Protein AF-0000000081518562 (afdb_homodimer)

Foldseek 3Di:
DDPVVVVVVVVCVVLVVNFEEEDEWLEFFADPDLDDDPSCVLVLCQFAVVDQADELDKTFYAYPVLSVVLSVLQSVDPPRGDYAYHGDDIDTVLVVLVLCCVLPVPGNGHNHHPCNPDDRDDGDDDDRVSSVVSPRDTDPVSVRSVRRVVNCCVSVVHPDPPPPCVVPPPPPD/DDPVVVVVVVVCVVLVVVFEEEDEWLEFFADPDLDDDPSCVLVLCQFAVVDQADELDKTFYAYPVLSVVLSVLQSVDPVRGDYAYHGDDIDTVLVVLVLVCVLCVPGNGHNHHPCNPDDRDDGDDDDRVSSVVSPRDTDPVSVRSVRRVVNCCVSVVHPDPPPPCPVPPPPPD

Organism: Thlaspi arvense (NCBI:txid13288)

Nearest PDB structures (foldseek):
  4r1t-assembly1_A  TM=8.891E-01  e=1.847E-24  Petunia x hybrida
  5tqm-assembly2_B  TM=8.770E-01  e=1.524E-23  Sorghum bicolor
  4r1s-assembly2_B  TM=8.661E-01  e=1.038E-23  Petunia x hybrida
  4r1u-assembly2_B  TM=8.916E-01  e=5.837E-23  Medicago truncatula
  4r1u-assembly1_A  TM=8.879E-01  e=1.429E-22  Medicago truncatula

Sequence (346 aa):
MNMAEQAAWDVAKEKGVDLVVVNPVLVVGPLLQPTVNASIIHILKYLNGSTKNYTNAVQGYVHVEDVARAHILVYETPSASGRYLCAERVLHRGDVVEILAKFFPEYPIPLKSKDETKPRLKPYKFSNQKLKDLGLQFTPVEQALHETVKNLQEKGHLAVPMQNDESNLRIQSMNMAEQAAWDVAKEKGVDLVVVNPVLVVGPLLQPTVNASIIHILKYLNGSTKNYTNAVQGYVHVEDVARAHILVYETPSASGRYLCAERVLHRGDVVEILAKFFPEYPIPLKSKDETKPRLKPYKFSNQKLKDLGLQFTPVEQALHETVKNLQEKGHLAVPMQNDESNLRIQS

Structure (mmCIF, N/CA/C/O backbone):
data_AF-0000000081518562-model_v1
#
loop_
_entity.id
_entity.type
_entity.pdbx_description
1 polymer 'NAD-dependent epimerase/dehydratase domain-containing protein'
#
loop_
_atom_site.group_PDB
_atom_site.id
_atom_site.type_symbol
_atom_site.label_atom_id
_atom_site.label_alt_id
_atom_site.label_comp_id
_atom_site.label_asym_id
_atom_site.label_entity_id
_atom_site.label_seq_id
_atom_site.pdbx_PDB_ins_code
_atom_site.Cartn_x
_atom_site.Cartn_y
_atom_site.Cartn_z
_atom_site.occupancy
_atom_site.B_iso_or_equiv
_atom_site.auth_seq_id
_atom_site.auth_comp_id
_atom_site.auth_asym_id
_atom_site.auth_atom_id
_atom_site.pdbx_PDB_model_num
ATOM 1 N N . MET A 1 1 ? 0.932 6.051 -25.016 1 50.97 1 MET A N 1
ATOM 2 C CA . MET A 1 1 ? 0.978 4.707 -24.438 1 50.97 1 MET A CA 1
ATOM 3 C C . MET A 1 1 ? 1.684 3.74 -25.391 1 50.97 1 MET A C 1
ATOM 5 O O . MET A 1 1 ? 1.398 3.719 -26.594 1 50.97 1 MET A O 1
ATOM 9 N N . ASN A 1 2 ? 2.883 3.354 -25.031 1 59.97 2 ASN A N 1
ATOM 10 C CA . ASN A 1 2 ? 3.592 2.461 -25.938 1 59.97 2 ASN A CA 1
ATOM 11 C C . ASN A 1 2 ? 2.953 1.075 -25.984 1 59.97 2 ASN A C 1
ATOM 13 O O . ASN A 1 2 ? 2.021 0.796 -25.234 1 59.97 2 ASN A O 1
ATOM 17 N N . MET A 1 3 ? 3.211 0.378 -27.047 1 57.69 3 MET A N 1
ATOM 18 C CA . MET A 1 3 ? 2.625 -0.927 -27.344 1 57.69 3 MET A CA 1
ATOM 19 C C . MET A 1 3 ? 2.684 -1.839 -26.125 1 57.69 3 MET A C 1
ATOM 21 O O . MET A 1 3 ? 1.741 -2.588 -25.859 1 57.69 3 MET A O 1
ATOM 25 N N . ALA A 1 4 ? 3.816 -1.797 -25.453 1 61.16 4 ALA A N 1
ATOM 26 C CA . ALA A 1 4 ? 3.988 -2.633 -24.266 1 61.16 4 ALA A CA 1
ATOM 27 C C . ALA A 1 4 ? 2.988 -2.254 -23.188 1 61.16 4 ALA A C 1
ATOM 29 O O . ALA A 1 4 ? 2.402 -3.127 -22.531 1 61.16 4 ALA A O 1
ATOM 30 N N . GLU A 1 5 ? 2.715 -1.009 -23.016 1 64.69 5 GLU A N 1
ATOM 31 C CA . GLU A 1 5 ? 1.726 -0.522 -22.047 1 64.69 5 GLU A CA 1
ATOM 32 C C . GLU A 1 5 ? 0.315 -0.944 -22.453 1 64.69 5 GLU A C 1
ATOM 34 O O . GLU A 1 5 ? -0.49 -1.329 -21.609 1 64.69 5 GLU A O 1
ATOM 39 N N . GLN A 1 6 ? 0.194 -0.978 -23.734 1 70.5 6 GLN A N 1
ATOM 40 C CA . GLN A 1 6 ? -1.136 -1.332 -24.219 1 70.5 6 GLN A CA 1
ATOM 41 C C . GLN A 1 6 ? -1.479 -2.779 -23.875 1 70.5 6 GLN A C 1
ATOM 43 O O . GLN A 1 6 ? -2.605 -3.076 -23.469 1 70.5 6 GLN A O 1
ATOM 48 N N . ALA A 1 7 ? -0.494 -3.689 -24.031 1 71.88 7 ALA A N 1
ATOM 49 C CA . ALA A 1 7 ? -0.724 -5.102 -23.75 1 71.88 7 ALA A CA 1
ATOM 50 C C . ALA A 1 7 ? -1.077 -5.312 -22.281 1 71.88 7 ALA A C 1
ATOM 52 O O . ALA A 1 7 ? -2.008 -6.055 -21.953 1 71.88 7 ALA A O 1
ATOM 53 N N . ALA A 1 8 ? -0.378 -4.656 -21.453 1 71.69 8 ALA A N 1
ATOM 54 C CA . ALA A 1 8 ? -0.645 -4.77 -20.016 1 71.69 8 ALA A CA 1
ATOM 55 C C . ALA A 1 8 ? -2.029 -4.23 -19.672 1 71.69 8 ALA A C 1
ATOM 57 O O . ALA A 1 8 ? -2.744 -4.809 -18.859 1 71.69 8 ALA A O 1
ATOM 58 N N . TRP A 1 9 ? -2.379 -3.209 -20.328 1 74.06 9 TRP A N 1
ATOM 59 C CA . TRP A 1 9 ? -3.684 -2.609 -20.062 1 74.06 9 TRP A CA 1
ATOM 60 C C . TRP A 1 9 ? -4.805 -3.486 -20.609 1 74.06 9 TRP A C 1
ATOM 62 O O . TRP A 1 9 ? -5.879 -3.578 -20.016 1 74.06 9 TRP A O 1
ATOM 72 N N . ASP A 1 10 ? -4.473 -4.145 -21.688 1 73.62 10 ASP A N 1
ATOM 73 C CA . ASP A 1 10 ? -5.449 -5.082 -22.234 1 73.62 10 ASP A CA 1
ATOM 74 C C . ASP A 1 10 ? -5.715 -6.23 -21.266 1 73.62 10 ASP A C 1
ATOM 76 O O . ASP A 1 10 ? -6.859 -6.641 -21.078 1 73.62 10 ASP A O 1
ATOM 80 N N . VAL A 1 11 ? -4.648 -6.648 -20.703 1 69.38 11 VAL A N 1
ATOM 81 C CA . VAL A 1 11 ? -4.793 -7.711 -19.703 1 69.38 11 VAL A CA 1
ATOM 82 C C . VAL A 1 11 ? -5.555 -7.191 -18.5 1 69.38 11 VAL A C 1
ATOM 84 O O . VAL A 1 11 ? -6.426 -7.875 -17.953 1 69.38 11 VAL A O 1
ATOM 87 N N . ALA A 1 12 ? -5.18 -5.98 -18.141 1 67 12 ALA A N 1
ATOM 88 C CA . ALA A 1 12 ? -5.883 -5.352 -17.016 1 67 12 ALA A CA 1
ATOM 89 C C . ALA A 1 12 ? -7.371 -5.188 -17.328 1 67 12 ALA A C 1
ATOM 91 O O . ALA A 1 12 ? -8.219 -5.395 -16.453 1 67 12 ALA A O 1
ATOM 92 N N . LYS A 1 13 ? -7.645 -4.824 -18.5 1 66.94 13 LYS A N 1
ATOM 93 C CA . LYS A 1 13 ? -9.031 -4.672 -18.953 1 66.94 13 LYS A CA 1
ATOM 94 C C . LYS A 1 13 ? -9.773 -6 -18.891 1 66.94 13 LYS A C 1
ATOM 96 O O . LYS A 1 13 ? -10.922 -6.051 -18.453 1 66.94 13 LYS A O 1
ATOM 101 N N . GLU A 1 14 ? -9.078 -6.992 -19.281 1 67.12 14 GLU A N 1
ATOM 102 C CA . GLU A 1 14 ? -9.68 -8.32 -19.281 1 67.12 14 GLU A CA 1
ATOM 103 C C . GLU A 1 14 ? -10.008 -8.781 -17.859 1 67.12 14 GLU A C 1
ATOM 105 O O . GLU A 1 14 ? -11.008 -9.461 -17.641 1 67.12 14 GLU A O 1
ATOM 110 N N . LYS A 1 15 ? -9.172 -8.289 -17 1 64.44 15 LYS A N 1
ATOM 111 C CA . LYS A 1 15 ? -9.367 -8.719 -15.617 1 64.44 15 LYS A CA 1
ATOM 112 C C . LYS A 1 15 ? -10.273 -7.75 -14.859 1 64.44 15 LYS A C 1
ATOM 114 O O . LYS A 1 15 ? -10.516 -7.926 -13.664 1 64.44 15 LYS A O 1
ATOM 119 N N . GLY A 1 16 ? -10.766 -6.754 -15.562 1 59.34 16 GLY A N 1
ATOM 120 C CA . GLY A 1 16 ? -11.68 -5.781 -14.992 1 59.34 16 GLY A CA 1
ATOM 121 C C . GLY A 1 16 ? -10.992 -4.777 -14.086 1 59.34 16 GLY A C 1
ATOM 122 O O . GLY A 1 16 ? -11.656 -4.008 -13.391 1 59.34 16 GLY A O 1
ATOM 123 N N . VAL A 1 17 ? -9.688 -4.906 -14.055 1 59.56 17 VAL A N 1
ATOM 124 C CA . VAL A 1 17 ? -8.898 -4.016 -13.211 1 59.56 17 VAL A CA 1
ATOM 125 C C . VAL A 1 17 ? -9.008 -2.582 -13.727 1 59.56 17 VAL A C 1
ATOM 127 O O . VAL A 1 17 ? -8.883 -1.628 -12.953 1 59.56 17 VAL A O 1
ATOM 130 N N . ASP A 1 18 ? -9.32 -2.461 -14.93 1 59.91 18 ASP A N 1
ATOM 131 C CA . ASP A 1 18 ? -9.375 -1.157 -15.586 1 59.91 18 ASP A CA 1
ATOM 132 C C . ASP A 1 18 ? -10.625 -0.385 -15.164 1 59.91 18 ASP A C 1
ATOM 134 O O . ASP A 1 18 ? -10.727 0.82 -15.406 1 59.91 18 ASP A O 1
ATOM 138 N N . LEU A 1 19 ? -11.367 -1.053 -14.414 1 67.69 19 LEU A N 1
ATOM 139 C CA . LEU A 1 19 ? -12.664 -0.431 -14.148 1 67.69 19 LEU A CA 1
ATOM 140 C C . LEU A 1 19 ? -12.719 0.122 -12.734 1 67.69 19 LEU A C 1
ATOM 142 O O . LEU A 1 19 ? -13.703 0.751 -12.344 1 67.69 19 LEU A O 1
ATOM 146 N N . VAL A 1 20 ? -11.594 -0.117 -12.172 1 82.94 20 VAL A N 1
ATOM 147 C CA . VAL A 1 20 ? -11.656 0.287 -10.773 1 82.94 20 VAL A CA 1
ATOM 148 C C . VAL A 1 20 ? -10.43 1.117 -10.414 1 82.94 20 VAL A C 1
ATOM 150 O O . VAL A 1 20 ? -9.32 0.82 -10.859 1 82.94 20 VAL A O 1
ATOM 153 N N . VAL A 1 21 ? -10.641 2.24 -9.688 1 87.81 21 VAL A N 1
ATOM 154 C CA . VAL A 1 21 ? -9.555 3.127 -9.281 1 87.81 21 VAL A CA 1
ATOM 155 C C . VAL A 1 21 ? -9.617 3.354 -7.773 1 87.81 21 VAL A C 1
ATOM 157 O O . VAL A 1 21 ? -10.68 3.648 -7.223 1 87.81 21 VAL A O 1
ATOM 160 N N . VAL A 1 22 ? -8.523 3.07 -7.148 1 92.19 22 VAL A N 1
ATOM 161 C CA . VAL A 1 22 ? -8.391 3.404 -5.734 1 92.19 22 VAL A CA 1
ATOM 162 C C . VAL A 1 22 ? -7.48 4.621 -5.578 1 92.19 22 VAL A C 1
ATOM 164 O O . VAL A 1 22 ? -6.344 4.621 -6.055 1 92.19 22 VAL A O 1
ATOM 167 N N . ASN A 1 23 ? -7.992 5.637 -4.961 1 90.69 23 ASN A N 1
ATOM 168 C CA . ASN A 1 23 ? -7.238 6.867 -4.75 1 90.69 23 ASN A CA 1
ATOM 169 C C . ASN A 1 23 ? -7.047 7.16 -3.266 1 90.69 23 ASN A C 1
ATOM 171 O O . ASN A 1 23 ? -7.965 7.648 -2.602 1 90.69 23 ASN A O 1
ATOM 175 N N . PRO A 1 24 ? -5.84 6.898 -2.816 1 94.44 24 PRO A N 1
ATOM 176 C CA . PRO A 1 24 ? -5.598 7.234 -1.411 1 94.44 24 PRO A CA 1
ATOM 177 C C . PRO A 1 24 ? -5.469 8.734 -1.175 1 94.44 24 PRO A C 1
ATOM 179 O O . PRO A 1 24 ? -5.184 9.492 -2.109 1 94.44 24 PRO A O 1
ATOM 182 N N . VAL A 1 25 ? -5.75 9.141 0.008 1 93.12 25 VAL A N 1
ATOM 183 C CA . VAL A 1 25 ? -5.449 10.484 0.497 1 93.12 25 VAL A CA 1
ATOM 184 C C . VAL A 1 25 ? -4.031 10.523 1.061 1 93.12 25 VAL A C 1
ATOM 186 O O . VAL A 1 25 ? -3.18 9.719 0.673 1 93.12 25 VAL A O 1
ATOM 189 N N . LEU A 1 26 ? -3.768 11.508 1.877 1 93.88 26 LEU A N 1
ATOM 190 C CA . LEU A 1 26 ? -2.422 11.602 2.434 1 93.88 26 LEU A CA 1
ATOM 191 C C . LEU A 1 26 ? -2.062 10.344 3.209 1 93.88 26 LEU A C 1
ATOM 193 O O . LEU A 1 26 ? -2.762 9.969 4.152 1 93.88 26 LEU A O 1
ATOM 197 N N . VAL A 1 27 ? -1.023 9.719 2.842 1 95.81 27 VAL A N 1
ATOM 198 C CA . VAL A 1 27 ? -0.633 8.43 3.391 1 95.81 27 VAL A CA 1
ATOM 199 C C . VAL A 1 27 ? 0.315 8.633 4.57 1 95.81 27 VAL A C 1
ATOM 201 O O . VAL A 1 27 ? 1.328 9.32 4.449 1 95.81 27 VAL A O 1
ATOM 204 N N . VAL A 1 28 ? -0.013 8.07 5.691 1 97.25 28 VAL A N 1
ATOM 205 C CA . VAL A 1 28 ? 0.814 8.117 6.895 1 97.25 28 VAL A CA 1
ATOM 206 C C . VAL A 1 28 ? 1.062 6.707 7.41 1 97.25 28 VAL A C 1
ATOM 208 O O . VAL A 1 28 ? 0.564 5.73 6.844 1 97.25 28 VAL A O 1
ATOM 211 N N . GLY A 1 29 ? 1.826 6.586 8.445 1 97.06 29 GLY A N 1
ATOM 212 C CA . GLY A 1 29 ? 2.324 5.312 8.938 1 97.06 29 GLY A CA 1
ATOM 213 C C . GLY A 1 29 ? 3.83 5.168 8.812 1 97.06 29 GLY A C 1
ATOM 214 O O . GLY A 1 29 ? 4.539 6.164 8.656 1 97.06 29 GLY A O 1
ATOM 215 N N . PRO A 1 30 ? 4.301 3.934 8.961 1 96.12 30 PRO A N 1
ATOM 216 C CA . PRO A 1 30 ? 5.746 3.73 8.828 1 96.12 30 PRO A CA 1
ATOM 217 C C . PRO A 1 30 ? 6.285 4.191 7.477 1 96.12 30 PRO A C 1
ATOM 219 O O . PRO A 1 30 ? 5.641 3.979 6.445 1 96.12 30 PRO A O 1
ATOM 222 N N . LEU A 1 31 ? 7.473 4.82 7.574 1 94.12 31 LEU A N 1
ATOM 223 C CA . LEU A 1 31 ? 8.094 5.336 6.359 1 94.12 31 LEU A CA 1
ATOM 224 C C . LEU A 1 31 ? 8.508 4.191 5.434 1 94.12 31 LEU A C 1
ATOM 226 O O . LEU A 1 31 ? 9.125 3.219 5.879 1 94.12 31 LEU A O 1
ATOM 230 N N . LEU A 1 32 ? 8.172 4.344 4.219 1 90.75 32 LEU A N 1
ATOM 231 C CA . LEU A 1 32 ? 8.523 3.338 3.221 1 90.75 32 LEU A CA 1
ATOM 232 C C . LEU A 1 32 ? 9.758 3.762 2.432 1 90.75 32 LEU A C 1
ATOM 234 O O . LEU A 1 32 ? 10.281 2.986 1.63 1 90.75 32 LEU A O 1
ATOM 238 N N . GLN A 1 33 ? 10.188 5.008 2.629 1 86.5 33 GLN A N 1
ATOM 239 C CA . GLN A 1 33 ? 11.406 5.562 2.053 1 86.5 33 GLN A CA 1
ATOM 240 C C . GLN A 1 33 ? 12.383 5.988 3.145 1 86.5 33 GLN A C 1
ATOM 242 O O . GLN A 1 33 ? 11.984 6.219 4.289 1 86.5 33 GLN A O 1
ATOM 247 N N . PRO A 1 34 ? 13.641 6 2.762 1 85.88 34 PRO A N 1
ATOM 248 C CA . PRO A 1 34 ? 14.625 6.402 3.768 1 85.88 34 PRO A CA 1
ATOM 249 C C . PRO A 1 34 ? 14.469 7.863 4.188 1 85.88 34 PRO A C 1
ATOM 251 O O . PRO A 1 34 ? 14.82 8.227 5.312 1 85.88 34 PRO A O 1
ATOM 254 N N . THR A 1 35 ? 13.961 8.656 3.309 1 89.62 35 THR A N 1
ATOM 255 C CA . THR A 1 35 ? 13.812 10.078 3.598 1 89.62 35 THR A CA 1
ATOM 256 C C . THR A 1 35 ? 12.359 10.414 3.922 1 89.62 35 THR A C 1
ATOM 258 O O . THR A 1 35 ? 11.453 9.68 3.541 1 89.62 35 THR A O 1
ATOM 261 N N . VAL A 1 36 ? 12.273 11.438 4.66 1 91.25 36 VAL A N 1
ATOM 262 C CA . VAL A 1 36 ? 10.938 11.938 4.988 1 91.25 36 VAL A CA 1
ATOM 263 C C . VAL A 1 36 ? 10.281 12.516 3.738 1 91.25 36 VAL A C 1
ATOM 265 O O . VAL A 1 36 ? 10.844 13.391 3.078 1 91.25 36 VAL A O 1
ATOM 268 N N . ASN A 1 37 ? 9.148 11.969 3.424 1 88.5 37 ASN A N 1
ATOM 269 C CA . ASN A 1 37 ? 8.438 12.438 2.234 1 88.5 37 ASN A CA 1
ATOM 270 C C . ASN A 1 37 ? 7.52 13.609 2.551 1 88.5 37 ASN A C 1
ATOM 272 O O . ASN A 1 37 ? 7.418 14.031 3.705 1 88.5 37 ASN A O 1
ATOM 276 N N . ALA A 1 38 ? 6.891 14.188 1.51 1 86.69 38 ALA A N 1
ATOM 277 C CA . ALA A 1 38 ? 6.062 15.391 1.635 1 86.69 38 ALA A CA 1
ATOM 278 C C . ALA A 1 38 ? 4.855 15.133 2.533 1 86.69 38 ALA A C 1
ATOM 280 O O . ALA A 1 38 ? 4.375 16.031 3.215 1 86.69 38 ALA A O 1
ATOM 281 N N . SER A 1 39 ? 4.352 13.883 2.553 1 88.38 39 SER A N 1
ATOM 282 C CA . SER A 1 39 ? 3.154 13.547 3.314 1 88.38 39 SER A CA 1
ATOM 283 C C . SER A 1 39 ? 3.418 13.602 4.816 1 88.38 39 SER A C 1
ATOM 285 O O . SER A 1 39 ? 2.502 13.859 5.602 1 88.38 39 SER A O 1
ATOM 287 N N . ILE A 1 40 ? 4.66 13.445 5.18 1 94.75 40 ILE A N 1
ATOM 288 C CA . ILE A 1 40 ? 4.996 13.242 6.586 1 94.75 40 ILE A CA 1
ATOM 289 C C . ILE A 1 40 ? 5.668 14.492 7.145 1 94.75 40 ILE A C 1
ATOM 291 O O . ILE A 1 40 ? 5.781 14.648 8.359 1 94.75 40 ILE A O 1
ATOM 295 N N . ILE A 1 41 ? 6.07 15.422 6.344 1 95.56 41 ILE A N 1
ATOM 296 C CA . ILE A 1 41 ? 6.906 16.547 6.727 1 95.56 41 ILE A CA 1
ATOM 297 C C . ILE A 1 41 ? 6.195 17.375 7.797 1 95.56 41 ILE A C 1
ATOM 299 O O . ILE A 1 41 ? 6.828 17.859 8.742 1 95.56 41 ILE A O 1
ATOM 303 N N . HIS A 1 42 ? 4.93 17.625 7.66 1 96.62 42 HIS A N 1
ATOM 304 C CA . HIS A 1 42 ? 4.227 18.453 8.641 1 96.62 42 HIS A CA 1
ATOM 305 C C . HIS A 1 42 ? 4.215 17.781 10.008 1 96.62 42 HIS A C 1
ATOM 307 O O . HIS A 1 42 ? 4.359 18.453 11.039 1 96.62 42 HIS A O 1
ATOM 313 N N . ILE A 1 43 ? 4.074 16.453 10.039 1 98 43 ILE A N 1
ATOM 314 C CA . ILE A 1 43 ? 4.094 15.711 11.297 1 98 43 ILE A CA 1
ATOM 315 C C . ILE A 1 43 ? 5.457 15.875 11.969 1 98 43 ILE A C 1
ATOM 317 O O . ILE A 1 43 ? 5.531 16.172 13.164 1 98 43 ILE A O 1
ATOM 321 N N . LEU A 1 44 ? 6.512 15.75 11.18 1 98.12 44 LEU A N 1
ATOM 322 C CA . LEU A 1 44 ? 7.859 15.922 11.719 1 98.12 44 LEU A CA 1
ATOM 323 C C . LEU A 1 44 ? 8.055 17.328 12.258 1 98.12 44 LEU A C 1
ATOM 325 O O . LEU A 1 44 ? 8.594 17.5 13.359 1 98.12 44 LEU A O 1
ATOM 329 N N . LYS A 1 45 ? 7.598 18.297 11.555 1 98 45 LYS A N 1
ATOM 330 C CA . LYS A 1 45 ? 7.762 19.688 11.961 1 98 45 LYS A CA 1
ATOM 331 C C . LYS A 1 45 ? 7.043 19.969 13.281 1 98 45 LYS A C 1
ATOM 333 O O . LYS A 1 45 ? 7.516 20.766 14.094 1 98 45 LYS A O 1
ATOM 338 N N . TYR A 1 46 ? 5.945 19.312 13.461 1 98.19 46 TYR A N 1
ATOM 339 C CA . TYR A 1 46 ? 5.195 19.484 14.695 1 98.19 46 TYR A CA 1
ATOM 340 C C . TYR A 1 46 ? 5.957 18.891 15.883 1 98.19 46 TYR A C 1
ATOM 342 O O . TYR A 1 46 ? 5.77 19.328 17.016 1 98.19 46 TYR A O 1
ATOM 350 N N . LEU A 1 47 ? 6.824 17.984 15.609 1 98.12 47 LEU A N 1
ATOM 351 C CA . LEU A 1 47 ? 7.445 17.219 16.688 1 98.12 47 LEU A CA 1
ATOM 352 C C . LEU A 1 47 ? 8.844 17.75 17 1 98.12 47 LEU A C 1
ATOM 354 O O . LEU A 1 47 ? 9.328 17.625 18.125 1 98.12 47 LEU A O 1
ATOM 358 N N . ASN A 1 48 ? 9.469 18.312 16.062 1 97.31 48 ASN A N 1
ATOM 359 C CA . ASN A 1 48 ? 10.875 18.656 16.281 1 97.31 48 ASN A CA 1
ATOM 360 C C . ASN A 1 48 ? 11.055 20.156 16.516 1 97.31 48 ASN A C 1
ATOM 362 O O . ASN A 1 48 ? 12.18 20.656 16.516 1 97.31 48 ASN A O 1
ATOM 366 N N . GLY A 1 49 ? 9.992 20.922 16.609 1 95.62 49 GLY A N 1
ATOM 367 C CA . GLY A 1 49 ? 10.047 22.328 16.984 1 95.62 49 GLY A CA 1
ATOM 368 C C . GLY A 1 49 ? 10.297 23.25 15.812 1 95.62 49 GLY A C 1
ATOM 369 O O . GLY A 1 49 ? 10.5 24.453 16 1 95.62 49 GLY A O 1
ATOM 370 N N . SER A 1 50 ? 10.227 22.734 14.625 1 96.75 50 SER A N 1
ATOM 371 C CA . SER A 1 50 ? 10.508 23.531 13.43 1 96.75 50 SER A CA 1
ATOM 372 C C . SER A 1 50 ? 9.383 24.531 13.156 1 96.75 50 SER A C 1
ATOM 374 O O . SER A 1 50 ? 9.531 25.406 12.312 1 96.75 50 SER A O 1
ATOM 376 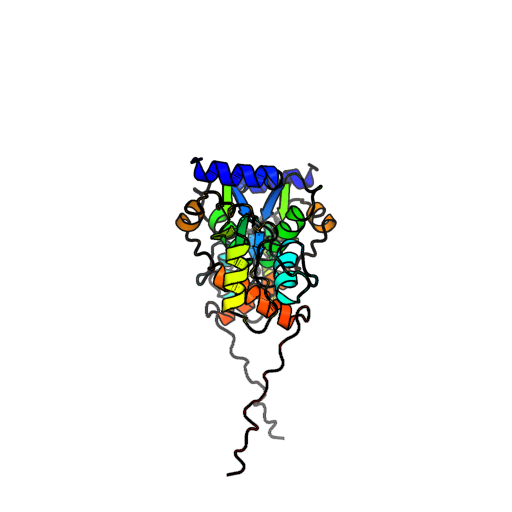N N . THR A 1 51 ? 8.266 24.359 13.766 1 97.12 51 THR A N 1
ATOM 377 C CA . THR A 1 51 ? 7.168 25.312 13.633 1 97.12 51 THR A CA 1
ATOM 378 C C . THR A 1 51 ? 6.52 25.594 14.984 1 97.12 51 THR A C 1
ATOM 380 O O . THR A 1 51 ? 6.488 24.719 15.852 1 97.12 51 THR A O 1
ATOM 383 N N . LYS A 1 52 ? 5.988 26.75 15.125 1 96.38 52 LYS A N 1
ATOM 384 C CA . LYS A 1 52 ? 5.355 27.156 16.375 1 96.38 52 LYS A CA 1
ATOM 385 C C . LYS A 1 52 ? 3.834 27.188 16.25 1 96.38 52 LYS A C 1
ATOM 387 O O . LYS A 1 52 ? 3.123 27.422 17.219 1 96.38 52 LYS A O 1
ATOM 392 N N . ASN A 1 53 ? 3.373 26.938 15.031 1 97.44 53 ASN A N 1
ATOM 393 C CA . ASN A 1 53 ? 1.938 26.938 14.766 1 97.44 53 ASN A CA 1
ATOM 394 C C . ASN A 1 53 ? 1.567 25.891 13.719 1 97.44 53 ASN A C 1
ATOM 396 O O . ASN A 1 53 ? 2.445 25.328 13.062 1 97.44 53 ASN A O 1
ATOM 400 N N . TYR A 1 54 ? 0.294 25.531 13.688 1 97.44 54 TYR A N 1
ATOM 401 C CA . TYR A 1 54 ? -0.198 24.688 12.609 1 97.44 54 TYR A CA 1
ATOM 402 C C . TYR A 1 54 ? -1.045 25.484 11.633 1 97.44 54 TYR A C 1
ATOM 404 O O . TYR A 1 54 ? -1.604 26.531 11.992 1 97.44 54 TYR A O 1
ATOM 412 N N . THR A 1 55 ? -1.127 25.078 10.398 1 95.75 55 THR A N 1
ATOM 413 C CA . THR A 1 55 ? -1.891 25.75 9.352 1 95.75 55 THR A CA 1
ATOM 414 C C . THR A 1 55 ? -3.379 25.438 9.484 1 95.75 55 THR A C 1
ATOM 416 O O . THR A 1 55 ? -3.754 24.375 9.961 1 95.75 55 THR A O 1
ATOM 419 N N . ASN A 1 56 ? -4.258 26.469 9.156 1 95.94 56 ASN A N 1
ATOM 420 C CA . ASN A 1 56 ? -5.703 26.25 9.078 1 95.94 56 ASN A CA 1
ATOM 421 C C . ASN A 1 56 ? -6.09 25.5 7.812 1 95.94 56 ASN A C 1
ATOM 423 O O . ASN A 1 56 ? -6.59 26.094 6.855 1 95.94 56 ASN A O 1
ATOM 427 N N . ALA A 1 57 ? -5.844 24.156 7.867 1 94.06 57 ALA A N 1
ATOM 428 C CA . ALA A 1 57 ? -6.039 23.312 6.691 1 94.06 57 ALA A CA 1
ATOM 429 C C . ALA A 1 57 ? -6.648 21.969 7.078 1 94.06 57 ALA A C 1
ATOM 431 O O . ALA A 1 57 ? -6.516 21.531 8.219 1 94.06 57 ALA A O 1
ATOM 432 N N . VAL A 1 58 ? -7.352 21.422 6.148 1 94.44 58 VAL A N 1
ATOM 433 C CA . VAL A 1 58 ? -7.957 20.109 6.316 1 94.44 58 VAL A CA 1
ATOM 434 C C . VAL A 1 58 ? -7.355 19.125 5.312 1 94.44 58 VAL A C 1
ATOM 436 O O . VAL A 1 58 ? -7.02 19.516 4.188 1 94.44 58 VAL A O 1
ATOM 439 N N . GLN A 1 59 ? -7.211 17.875 5.773 1 93.5 59 GLN A N 1
ATOM 440 C CA . GLN A 1 59 ? -6.602 16.859 4.926 1 93.5 59 GLN A CA 1
ATOM 441 C C . GLN A 1 59 ? -7.094 15.469 5.309 1 93.5 59 GLN A C 1
ATOM 443 O O . GLN A 1 59 ? -7.352 15.195 6.484 1 93.5 59 GLN A O 1
ATOM 448 N N . GLY A 1 60 ? -7.289 14.602 4.254 1 94.62 60 GLY A N 1
ATOM 449 C CA . GLY A 1 60 ? -7.559 13.203 4.52 1 94.62 60 GLY A CA 1
ATOM 450 C C . GLY A 1 60 ? -6.312 12.398 4.836 1 94.62 60 GLY A C 1
ATOM 451 O O . GLY A 1 60 ? -5.234 12.688 4.309 1 94.62 60 GLY A O 1
ATOM 452 N N . TYR A 1 61 ? -6.512 11.391 5.699 1 96.94 61 TYR A N 1
ATOM 453 C CA . TYR A 1 61 ? -5.395 10.555 6.121 1 96.94 61 TYR A CA 1
ATOM 454 C C . TYR A 1 61 ? -5.73 9.07 5.961 1 96.94 61 TYR A C 1
ATOM 456 O O . TYR A 1 61 ? -6.863 8.656 6.211 1 96.94 61 TYR A O 1
ATOM 464 N N . VAL A 1 62 ? -4.75 8.305 5.566 1 97.81 62 VAL A N 1
ATOM 465 C CA . VAL A 1 62 ? -4.902 6.855 5.461 1 97.81 62 VAL A CA 1
ATOM 466 C C . VAL A 1 62 ? -3.574 6.172 5.781 1 97.81 62 VAL A C 1
ATOM 468 O O . VAL A 1 62 ? -2.506 6.699 5.469 1 97.81 62 VAL A O 1
ATOM 471 N N . HIS A 1 63 ? -3.635 5.055 6.387 1 98.31 63 HIS A N 1
ATOM 472 C CA . HIS A 1 63 ? -2.455 4.266 6.73 1 98.31 63 HIS A CA 1
ATOM 473 C C . HIS A 1 63 ? -1.85 3.615 5.488 1 98.31 63 HIS A C 1
ATOM 475 O O . HIS A 1 63 ? -2.576 3.109 4.629 1 98.31 63 HIS A O 1
ATOM 481 N N . VAL A 1 64 ? -0.617 3.514 5.465 1 97.12 64 VAL A N 1
ATOM 482 C CA . VAL A 1 64 ? 0.134 3.01 4.32 1 97.12 64 VAL A CA 1
ATOM 483 C C . VAL A 1 64 ? -0.327 1.595 3.98 1 97.12 64 VAL A C 1
ATOM 485 O O . VAL A 1 64 ? -0.507 1.258 2.809 1 97.12 64 VAL A O 1
ATOM 488 N N . GLU A 1 65 ? -0.583 0.719 4.898 1 96.5 65 GLU A N 1
ATOM 489 C CA . GLU A 1 65 ? -0.995 -0.659 4.648 1 96.5 65 GLU A CA 1
ATOM 490 C C . GLU A 1 65 ? -2.42 -0.719 4.105 1 96.5 65 GLU A C 1
ATOM 492 O O . GLU A 1 65 ? -2.77 -1.643 3.365 1 96.5 65 GLU A O 1
ATOM 497 N N . ASP A 1 66 ? -3.234 0.261 4.52 1 97.88 66 ASP A N 1
ATOM 498 C CA . ASP A 1 66 ? -4.621 0.272 4.07 1 97.88 66 ASP A CA 1
ATOM 499 C C . ASP A 1 66 ? -4.715 0.574 2.576 1 97.88 66 ASP A C 1
ATOM 501 O O . ASP A 1 66 ? -5.68 0.178 1.917 1 97.88 66 ASP A O 1
ATOM 505 N N . VAL A 1 67 ? -3.697 1.233 2.057 1 96.88 67 VAL A N 1
ATOM 506 C CA . VAL A 1 67 ? -3.646 1.503 0.623 1 96.88 67 VAL A CA 1
ATOM 507 C C . VAL A 1 67 ? -3.574 0.187 -0.149 1 96.88 67 VAL A C 1
ATOM 509 O O . VAL A 1 67 ? -4.371 -0.052 -1.058 1 96.88 67 VAL A O 1
ATOM 512 N N . ALA A 1 68 ? -2.676 -0.644 0.252 1 95.31 68 ALA A N 1
ATOM 513 C CA . ALA A 1 68 ? -2.52 -1.935 -0.414 1 95.31 68 ALA A CA 1
ATOM 514 C C . ALA A 1 68 ? -3.732 -2.828 -0.172 1 95.31 68 ALA A C 1
ATOM 516 O O . ALA A 1 68 ? -4.211 -3.496 -1.09 1 95.31 68 ALA A O 1
ATOM 517 N N . ARG A 1 69 ? -4.23 -2.801 1.037 1 96.31 69 ARG A N 1
ATOM 518 C CA . ARG A 1 69 ? -5.398 -3.609 1.369 1 96.31 69 ARG A CA 1
ATOM 519 C C . ARG A 1 69 ? -6.594 -3.227 0.504 1 96.31 69 ARG A C 1
ATOM 521 O O . ARG A 1 69 ? -7.34 -4.094 0.049 1 96.31 69 ARG A O 1
ATOM 528 N N . ALA A 1 70 ? -6.738 -1.954 0.353 1 96.5 70 ALA A N 1
ATOM 529 C CA . ALA A 1 70 ? -7.84 -1.473 -0.476 1 96.5 70 ALA A CA 1
ATOM 530 C C . ALA A 1 70 ? -7.746 -2.031 -1.893 1 96.5 70 ALA A C 1
ATOM 532 O O . ALA A 1 70 ? -8.742 -2.494 -2.451 1 96.5 70 ALA A O 1
ATOM 533 N N . HIS A 1 71 ? -6.586 -2.021 -2.434 1 94.5 71 HIS A N 1
ATOM 534 C CA . HIS A 1 71 ? -6.387 -2.531 -3.785 1 94.5 71 HIS A CA 1
ATOM 535 C C . HIS A 1 71 ? -6.664 -4.031 -3.855 1 94.5 71 HIS A C 1
ATOM 537 O O . HIS A 1 71 ? -7.336 -4.5 -4.777 1 94.5 71 HIS A O 1
ATOM 543 N N . ILE A 1 72 ? -6.188 -4.738 -2.906 1 92.94 72 ILE A N 1
ATOM 544 C CA . ILE A 1 72 ? -6.391 -6.184 -2.875 1 92.94 72 ILE A CA 1
ATOM 545 C C . ILE A 1 72 ? -7.887 -6.492 -2.836 1 92.94 72 ILE A C 1
ATOM 547 O O . ILE A 1 72 ? -8.383 -7.281 -3.641 1 92.94 72 ILE A O 1
ATOM 551 N N . LEU A 1 73 ? -8.594 -5.828 -1.966 1 92.69 73 LEU A N 1
ATOM 552 C CA . LEU A 1 73 ? -10.023 -6.082 -1.783 1 92.69 73 LEU A CA 1
ATOM 553 C C . LEU A 1 73 ? -10.805 -5.734 -3.047 1 92.69 73 LEU A C 1
ATOM 555 O O . LEU A 1 73 ? -11.664 -6.5 -3.479 1 92.69 73 LEU A O 1
ATOM 559 N N . VAL A 1 74 ? -10.484 -4.594 -3.611 1 92.12 74 VAL A N 1
ATOM 560 C CA . VAL A 1 74 ? -11.203 -4.129 -4.793 1 92.12 74 VAL A CA 1
ATOM 561 C C . VAL A 1 74 ? -10.961 -5.09 -5.957 1 92.12 74 VAL A C 1
ATOM 563 O O . VAL A 1 74 ? -11.898 -5.445 -6.676 1 92.12 74 VAL A O 1
ATOM 566 N N . TYR A 1 75 ? -9.797 -5.617 -6.121 1 86.38 75 TYR A N 1
ATOM 567 C CA . TYR A 1 75 ? -9.445 -6.457 -7.262 1 86.38 75 TYR A CA 1
ATOM 568 C C . TYR A 1 75 ? -9.938 -7.883 -7.059 1 86.38 75 TYR A C 1
ATOM 570 O O . TYR A 1 75 ? -10.078 -8.641 -8.023 1 86.38 75 TYR A O 1
ATOM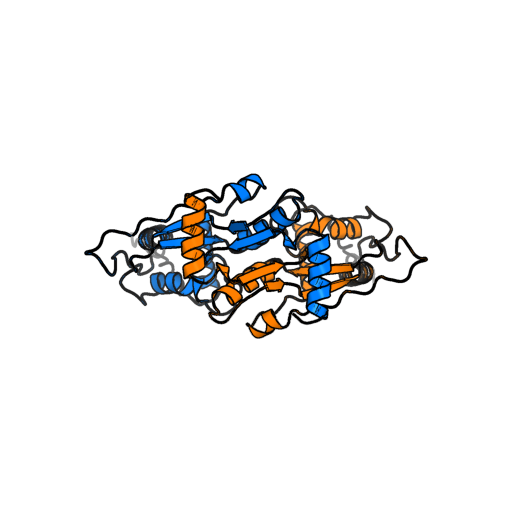 578 N N . GLU A 1 76 ? -10.203 -8.188 -5.844 1 87.88 76 GLU A N 1
ATOM 579 C CA . GLU A 1 76 ? -10.719 -9.523 -5.547 1 87.88 76 GLU A CA 1
ATOM 580 C C . GLU A 1 76 ? -12.242 -9.555 -5.609 1 87.88 76 GLU A C 1
ATOM 582 O O . GLU A 1 76 ? -12.852 -10.617 -5.457 1 87.88 76 GLU A O 1
ATOM 587 N N . THR A 1 77 ? -12.805 -8.43 -5.711 1 88.69 77 THR A N 1
ATOM 588 C CA . THR A 1 77 ? -14.258 -8.328 -5.766 1 88.69 77 THR A CA 1
ATOM 589 C C . THR A 1 77 ? -14.734 -8.047 -7.188 1 88.69 77 THR A C 1
ATOM 591 O O . THR A 1 77 ? -14.672 -6.91 -7.656 1 88.69 77 THR A O 1
ATOM 594 N N . PRO A 1 78 ? -15.305 -9.008 -7.875 1 85.12 78 PRO A N 1
ATOM 595 C CA . PRO A 1 78 ? -15.672 -8.852 -9.281 1 85.12 78 PRO A CA 1
ATOM 596 C C . PRO A 1 78 ? -16.688 -7.738 -9.508 1 85.12 78 PRO A C 1
ATOM 598 O O . PRO A 1 78 ? -16.703 -7.105 -10.562 1 85.12 78 PRO A O 1
ATOM 601 N N . SER A 1 79 ? -17.5 -7.457 -8.508 1 85.88 79 SER A N 1
ATOM 602 C CA . SER A 1 79 ? -18.562 -6.473 -8.672 1 85.88 79 SER A CA 1
ATOM 603 C C . SER A 1 79 ? -18.062 -5.059 -8.398 1 85.88 79 SER A C 1
ATOM 605 O O . SER A 1 79 ? -18.781 -4.086 -8.625 1 85.88 79 SER A O 1
ATOM 607 N N . ALA A 1 80 ? -16.797 -4.977 -7.914 1 87.38 80 ALA A N 1
ATOM 608 C CA . ALA A 1 80 ? -16.25 -3.654 -7.625 1 87.38 80 ALA A CA 1
ATOM 609 C C . ALA A 1 80 ? -16.094 -2.836 -8.898 1 87.38 80 ALA A C 1
ATOM 611 O O . ALA A 1 80 ? -15.656 -3.359 -9.93 1 87.38 80 ALA A O 1
ATOM 612 N N . SER A 1 81 ? -16.578 -1.627 -8.852 1 86.06 81 SER A N 1
ATOM 613 C CA . SER A 1 81 ? -16.484 -0.751 -10.016 1 86.06 81 SER A CA 1
ATOM 614 C C . SER A 1 81 ? -16.406 0.714 -9.602 1 86.06 81 SER A C 1
ATOM 616 O O . SER A 1 81 ? -16.797 1.071 -8.492 1 86.06 81 SER A O 1
ATOM 618 N N . GLY A 1 82 ? -15.758 1.504 -10.477 1 87 82 GLY A N 1
ATOM 619 C CA . GLY A 1 82 ? -15.719 2.938 -10.242 1 87 82 GLY A CA 1
ATOM 620 C C . GLY A 1 82 ? -14.531 3.369 -9.398 1 87 82 GLY A C 1
ATOM 621 O O . GLY A 1 82 ? -13.469 2.754 -9.453 1 87 82 GLY A O 1
ATOM 622 N N . ARG A 1 83 ? -14.781 4.5 -8.773 1 86.56 83 ARG A N 1
ATOM 623 C CA . ARG A 1 83 ? -13.695 5.113 -8.023 1 86.56 83 ARG A CA 1
ATOM 624 C C . ARG A 1 83 ? -13.906 4.961 -6.523 1 86.56 83 ARG A C 1
ATOM 626 O O . ARG A 1 83 ? -15.031 5.094 -6.031 1 86.56 83 ARG A O 1
ATOM 633 N N . TYR A 1 84 ? -12.82 4.625 -5.871 1 90.62 84 TYR A N 1
ATOM 634 C CA . TYR A 1 84 ? -12.82 4.473 -4.418 1 90.62 84 TYR A CA 1
ATOM 635 C C . TYR A 1 84 ? -11.852 5.457 -3.771 1 90.62 84 TYR A C 1
ATOM 637 O O . TYR A 1 84 ? -10.664 5.465 -4.082 1 90.62 84 TYR A O 1
ATOM 645 N N . LEU A 1 85 ? -12.391 6.312 -2.92 1 90.5 85 LEU A N 1
ATOM 646 C CA . LEU A 1 85 ? -11.531 7.152 -2.096 1 90.5 85 LEU A CA 1
ATOM 647 C C . LEU A 1 85 ? -11.031 6.387 -0.877 1 90.5 85 LEU A C 1
ATOM 649 O O . LEU A 1 85 ? -11.828 5.906 -0.069 1 90.5 85 LEU A O 1
ATOM 653 N N . CYS A 1 86 ? -9.766 6.223 -0.809 1 95.19 86 CYS A N 1
ATOM 654 C CA . CYS A 1 86 ? -9.164 5.5 0.305 1 95.19 86 CYS A CA 1
ATOM 655 C C . CYS A 1 86 ? -8.719 6.461 1.403 1 95.19 86 CYS A C 1
ATOM 657 O O . CYS A 1 86 ? -7.586 6.934 1.402 1 95.19 86 CYS A O 1
ATOM 659 N N . ALA A 1 87 ? -9.586 6.727 2.271 1 96.44 87 ALA A N 1
ATOM 660 C CA . ALA A 1 87 ? -9.43 7.672 3.375 1 96.44 87 ALA A CA 1
ATOM 661 C C . ALA A 1 87 ? -10.07 7.133 4.652 1 96.44 87 ALA A C 1
ATOM 663 O O . ALA A 1 87 ? -11.203 6.656 4.629 1 96.44 87 ALA A O 1
ATOM 664 N N . GLU A 1 88 ? -9.32 7.152 5.691 1 98 88 GLU A N 1
ATOM 665 C CA . GLU A 1 88 ? -9.906 6.773 6.969 1 98 88 GLU A CA 1
ATOM 666 C C . GLU A 1 88 ? -10.711 7.922 7.57 1 98 88 GLU A C 1
ATOM 668 O O . GLU A 1 88 ? -11.867 7.742 7.961 1 98 88 GLU A O 1
ATOM 673 N N . ARG A 1 89 ? -10.055 9.109 7.605 1 96.69 89 ARG A N 1
ATOM 674 C CA . ARG A 1 89 ? -10.688 10.297 8.172 1 96.69 89 ARG A CA 1
ATOM 675 C C . ARG A 1 89 ? -10.094 11.57 7.578 1 96.69 89 ARG A C 1
ATOM 677 O O . ARG A 1 89 ? -8.945 11.57 7.133 1 96.69 89 ARG A O 1
ATOM 684 N N . VAL A 1 90 ? -10.969 12.57 7.465 1 96.06 90 VAL A N 1
ATOM 685 C CA . VAL A 1 90 ? -10.516 13.914 7.129 1 96.06 90 VAL A CA 1
ATOM 686 C C . VAL A 1 90 ? -10.359 14.742 8.406 1 96.06 90 VAL A C 1
ATOM 688 O O . VAL A 1 90 ? -11.312 14.867 9.18 1 96.06 90 VAL A O 1
ATOM 691 N N . LEU A 1 91 ? -9.148 15.305 8.586 1 96.94 91 LEU A N 1
ATOM 692 C CA . LEU A 1 91 ? -8.859 16.031 9.82 1 96.94 91 LEU A CA 1
ATOM 693 C C . LEU A 1 91 ? -8.383 17.438 9.523 1 96.94 91 LEU A C 1
ATOM 695 O O . LEU A 1 91 ? -7.738 17.688 8.5 1 96.94 91 LEU A O 1
ATOM 699 N N . HIS A 1 92 ? -8.75 18.312 10.414 1 96.94 92 HIS A N 1
ATOM 700 C CA . HIS A 1 92 ? -8.062 19.594 10.484 1 96.94 92 HIS A CA 1
ATOM 701 C C . HIS A 1 92 ? -6.688 19.438 11.133 1 96.94 92 HIS A C 1
ATOM 703 O O . HIS A 1 92 ? -6.5 18.594 12.016 1 96.94 92 HIS A O 1
ATOM 709 N N . ARG A 1 93 ? -5.773 20.312 10.742 1 97.5 93 ARG A N 1
ATOM 710 C CA . ARG A 1 93 ? -4.43 20.234 11.297 1 97.5 93 ARG A CA 1
ATOM 711 C C . ARG A 1 93 ? -4.461 20.391 12.82 1 97.5 93 ARG A C 1
ATOM 713 O O . ARG A 1 93 ? -3.639 19.797 13.523 1 97.5 93 ARG A O 1
ATOM 720 N N . GLY A 1 94 ? -5.363 21.156 13.297 1 97.56 94 GLY A N 1
ATOM 721 C CA . GLY A 1 94 ? -5.547 21.281 14.734 1 97.56 94 GLY A CA 1
ATOM 722 C C . GLY A 1 94 ? -5.84 19.953 15.414 1 97.56 94 GLY A C 1
ATOM 723 O O . GLY A 1 94 ? -5.34 19.688 16.5 1 97.56 94 GLY A O 1
ATOM 724 N N . ASP A 1 95 ? -6.664 19.109 14.828 1 98.12 95 ASP A N 1
ATOM 725 C CA . ASP A 1 95 ? -6.953 17.781 15.367 1 98.12 95 ASP A CA 1
ATOM 726 C C . ASP A 1 95 ? -5.707 16.906 15.352 1 98.12 95 ASP A C 1
ATOM 728 O O . ASP A 1 95 ? -5.488 16.109 16.281 1 98.12 95 ASP A O 1
ATOM 732 N N . VAL A 1 96 ? -4.918 17.016 14.305 1 98.5 96 VAL A N 1
ATOM 733 C CA . VAL A 1 96 ? -3.693 16.234 14.172 1 98.5 96 VAL A CA 1
ATOM 734 C C . VAL A 1 96 ? -2.746 16.562 15.328 1 98.5 96 VAL A C 1
ATOM 736 O O . VAL A 1 96 ? -2.242 15.656 16 1 98.5 96 VAL A O 1
ATOM 739 N N . VAL A 1 97 ? -2.518 17.859 15.578 1 98.38 97 VAL A N 1
ATOM 740 C CA . VAL A 1 97 ? -1.57 18.234 16.625 1 98.38 97 VAL A CA 1
ATOM 741 C C . VAL A 1 97 ? -2.115 17.828 17.984 1 98.38 97 VAL A C 1
ATOM 743 O O . VAL A 1 97 ? -1.349 17.469 18.875 1 98.38 97 VAL A O 1
ATOM 746 N N . GLU A 1 98 ? -3.406 17.875 18.156 1 98.38 98 GLU A N 1
ATOM 747 C CA . GLU A 1 98 ? -3.998 17.438 19.422 1 98.38 98 GLU A CA 1
ATOM 748 C C . GLU A 1 98 ? -3.752 15.953 19.656 1 98.38 98 GLU A C 1
ATOM 750 O O . GLU A 1 98 ? -3.434 15.531 20.766 1 98.38 98 GLU A O 1
ATOM 755 N N . ILE A 1 99 ? -3.936 15.18 18.656 1 98.62 99 ILE A N 1
ATOM 756 C CA . ILE A 1 99 ? -3.676 13.742 18.734 1 98.62 99 ILE A CA 1
ATOM 757 C C . ILE A 1 99 ? -2.209 13.508 19.094 1 98.62 99 ILE A C 1
ATOM 759 O O . ILE A 1 99 ? -1.897 12.711 19.984 1 98.62 99 ILE A O 1
ATOM 763 N N . LEU A 1 100 ? -1.32 14.195 18.375 1 98.69 100 LEU A N 1
ATOM 764 C CA . LEU A 1 100 ? 0.11 14.039 18.625 1 98.69 100 LEU A CA 1
ATOM 765 C C . LEU A 1 100 ? 0.468 14.445 20.047 1 98.69 100 LEU A C 1
ATOM 767 O O . LEU A 1 100 ? 1.273 13.773 20.703 1 98.69 100 LEU A O 1
ATOM 771 N N . ALA A 1 101 ? -0.143 15.508 20.531 1 98.31 101 ALA A N 1
ATOM 772 C CA . ALA A 1 101 ? 0.138 16 21.875 1 98.31 101 ALA A CA 1
ATOM 773 C C . ALA A 1 101 ? -0.297 14.984 22.938 1 98.31 101 ALA A C 1
ATOM 775 O O . ALA A 1 101 ? 0.334 14.867 23.984 1 98.31 101 ALA A O 1
ATOM 776 N N . LYS A 1 102 ? -1.307 14.305 22.641 1 98.06 102 LYS A N 1
ATOM 777 C CA . LYS A 1 102 ? -1.806 13.281 23.547 1 98.06 102 LYS A CA 1
ATOM 778 C C . LYS A 1 102 ? -0.84 12.102 23.641 1 98.06 102 LYS A C 1
ATOM 780 O O . LYS A 1 102 ? -0.578 11.594 24.734 1 98.06 102 LYS A O 1
ATOM 785 N N . PHE A 1 103 ? -0.303 11.695 22.562 1 97.75 103 PHE A N 1
ATOM 786 C CA . PHE A 1 103 ? 0.555 10.523 22.516 1 97.75 103 PHE A CA 1
ATOM 787 C C . PHE A 1 103 ? 1.982 10.875 22.906 1 97.75 103 PHE A C 1
ATOM 789 O O . PHE A 1 103 ? 2.699 10.047 23.484 1 97.75 103 PHE A O 1
ATOM 796 N N . PHE A 1 104 ? 2.357 12.062 22.547 1 97.75 104 PHE A N 1
ATOM 797 C CA . PHE A 1 104 ? 3.76 12.438 22.688 1 97.75 104 PHE A CA 1
ATOM 798 C C . PHE A 1 104 ? 3.889 13.828 23.312 1 97.75 104 PHE A C 1
ATOM 800 O O . PHE A 1 104 ? 4.469 14.727 22.703 1 97.75 104 PHE A O 1
ATOM 807 N N . PRO A 1 105 ? 3.564 13.945 24.5 1 96.69 105 PRO A N 1
ATOM 808 C CA . PRO A 1 105 ? 3.562 15.266 25.141 1 96.69 105 PRO A CA 1
ATOM 809 C C . PRO A 1 105 ? 4.973 15.805 25.375 1 96.69 105 PRO A C 1
ATOM 811 O O . PRO A 1 105 ? 5.137 16.984 25.688 1 96.69 105 PRO A O 1
ATOM 814 N N . GLU A 1 106 ? 5.93 14.992 25.234 1 96.62 106 GLU A N 1
ATOM 815 C CA . GLU A 1 106 ? 7.305 15.398 25.516 1 96.62 106 GLU A CA 1
ATOM 816 C C . GLU A 1 106 ? 7.863 16.266 24.391 1 96.62 106 GLU A C 1
ATOM 818 O O . GLU A 1 106 ? 8.898 16.906 24.547 1 96.62 106 GLU A O 1
ATOM 823 N N . TYR A 1 107 ? 7.242 16.281 23.297 1 97.75 107 TYR A N 1
ATOM 824 C CA . TYR A 1 107 ? 7.734 17.047 22.156 1 97.75 107 TYR A CA 1
ATOM 825 C C . TYR A 1 107 ? 7.117 18.438 22.109 1 97.75 107 TYR A C 1
ATOM 827 O O . TYR A 1 107 ? 6.078 18.672 22.734 1 97.75 107 TYR A O 1
ATOM 835 N N . PRO A 1 108 ? 7.785 19.359 21.422 1 97.19 108 PRO A N 1
ATOM 836 C CA . PRO A 1 108 ? 7.297 20.734 21.375 1 97.19 108 PRO A CA 1
ATOM 837 C C . PRO A 1 108 ? 6.172 20.922 20.359 1 97.19 108 PRO A C 1
ATOM 839 O O . PRO A 1 108 ? 6.305 21.719 19.422 1 97.19 108 PRO A O 1
ATOM 842 N N . ILE A 1 109 ? 5.027 20.344 20.516 1 97.81 109 ILE A N 1
ATOM 843 C CA . ILE A 1 109 ? 3.9 20.359 19.578 1 97.81 109 ILE A CA 1
ATOM 844 C C . ILE A 1 109 ? 3.221 21.719 19.609 1 97.81 109 ILE A C 1
ATOM 846 O O . ILE A 1 109 ? 2.855 22.219 20.672 1 97.81 109 ILE A O 1
ATOM 850 N N . PRO A 1 110 ? 3.08 22.281 18.438 1 97.25 110 PRO A N 1
ATOM 851 C CA . PRO A 1 110 ? 2.396 23.578 18.391 1 97.25 110 PRO A CA 1
ATOM 852 C C . PRO A 1 110 ? 0.882 23.453 18.547 1 97.25 110 PRO A C 1
ATOM 854 O O . PRO A 1 110 ? 0.232 22.734 17.781 1 97.25 110 PRO A O 1
ATOM 857 N N . LEU A 1 111 ? 0.29 24.172 19.438 1 95.06 111 LEU A N 1
ATOM 858 C CA . LEU A 1 111 ? -1.139 24.031 19.703 1 95.06 111 LEU A CA 1
ATOM 859 C C . LEU A 1 111 ? -1.901 25.266 19.219 1 95.06 111 LEU A C 1
ATOM 861 O O . LEU A 1 111 ? -3.131 25.312 19.312 1 95.06 111 LEU A O 1
ATOM 865 N N . LYS A 1 112 ? -1.176 26.203 18.578 1 95.19 112 LYS A N 1
ATOM 866 C CA . LYS A 1 112 ? -1.824 27.406 18.078 1 95.19 112 LYS A CA 1
ATOM 867 C C . LYS A 1 112 ? -1.892 27.375 16.547 1 95.19 112 LYS A C 1
ATOM 869 O O . LYS A 1 112 ? -0.963 26.906 15.883 1 95.19 112 LYS A O 1
ATOM 874 N N . SER A 1 113 ? -2.955 28 16.062 1 95.56 113 SER A N 1
ATOM 875 C CA . SER A 1 113 ? -3.113 28.125 14.617 1 95.56 113 SER A CA 1
ATOM 876 C C . SER A 1 113 ? -2.332 29.312 14.078 1 95.56 113 SER A C 1
ATOM 878 O O . SER A 1 113 ? -2.17 30.312 14.766 1 95.56 113 SER A O 1
ATOM 880 N N . LYS A 1 114 ? -1.878 29.141 12.898 1 93.44 114 LYS A N 1
ATOM 881 C CA . LYS A 1 114 ? -1.219 30.266 12.227 1 93.44 114 LYS A CA 1
ATOM 882 C C . LYS A 1 114 ? -2.184 31.422 12.016 1 93.44 114 LYS A C 1
ATOM 884 O O . LYS A 1 114 ? -1.777 32.594 12.047 1 93.44 114 LYS A O 1
ATOM 889 N N . ASP A 1 115 ? -3.432 31.062 11.727 1 89.44 115 ASP A N 1
ATOM 890 C CA . ASP A 1 115 ? -4.465 32.062 11.539 1 89.44 115 ASP A CA 1
ATOM 891 C C . ASP A 1 115 ? -5.492 32.031 12.664 1 89.44 115 ASP A C 1
ATOM 893 O O . ASP A 1 115 ? -6.594 31.5 12.484 1 89.44 115 ASP A O 1
ATOM 897 N N . GLU A 1 116 ? -5.215 32.562 13.703 1 85.44 116 GLU A N 1
ATOM 898 C CA . GLU A 1 116 ? -6.059 32.5 14.891 1 85.44 116 GLU A CA 1
ATOM 899 C C . GLU A 1 116 ? -7.344 33.312 14.711 1 85.44 116 GLU A C 1
ATOM 901 O O . GLU A 1 116 ? -8.328 33.062 15.414 1 85.44 116 GLU A O 1
ATOM 906 N N . THR A 1 117 ? -7.34 34.125 13.75 1 87.5 117 THR A N 1
ATOM 907 C CA . THR A 1 117 ? -8.492 35 13.594 1 87.5 117 THR A CA 1
ATOM 908 C C . THR A 1 117 ? -9.54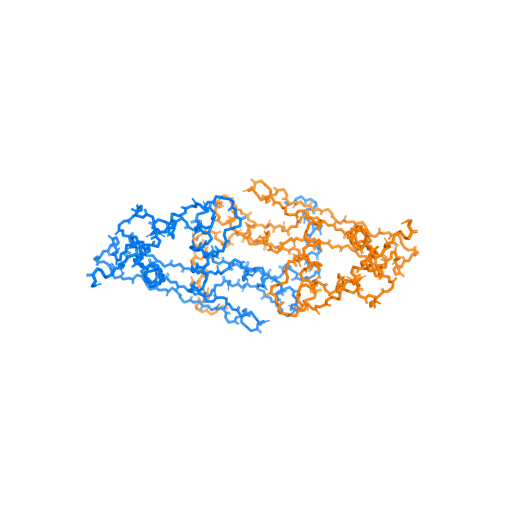7 34.344 12.703 1 87.5 117 THR A C 1
ATOM 910 O O . THR A 1 117 ? -10.68 34.844 12.609 1 87.5 117 THR A O 1
ATOM 913 N N . LYS A 1 118 ? -9.227 33.312 12.094 1 91.62 118 LYS A N 1
ATOM 914 C CA . LYS A 1 118 ? -10.156 32.656 11.195 1 91.62 118 LYS A CA 1
ATOM 915 C C . LYS A 1 118 ? -10.672 31.344 11.805 1 91.62 118 LYS A C 1
ATOM 917 O O . LYS A 1 118 ? -9.93 30.625 12.469 1 91.62 118 LYS A O 1
ATOM 922 N N . PRO A 1 119 ? -11.922 31.172 11.617 1 93.56 119 PRO A N 1
ATOM 923 C CA . PRO A 1 119 ? -12.438 29.891 12.102 1 93.56 119 PRO A CA 1
ATOM 924 C C . PRO A 1 119 ? -11.773 28.688 11.445 1 93.56 119 PRO A C 1
ATOM 926 O O . PRO A 1 119 ? -11.352 28.766 10.289 1 93.56 119 PRO A O 1
ATOM 929 N N . ARG A 1 120 ? -11.734 27.562 12.18 1 93.44 120 ARG A N 1
ATOM 930 C CA . ARG A 1 120 ? -11.188 26.328 11.633 1 93.44 120 ARG A CA 1
ATOM 931 C C . ARG A 1 120 ? -11.945 25.906 10.383 1 93.44 120 ARG A C 1
ATOM 933 O O . ARG A 1 120 ? -13.18 25.906 10.375 1 93.44 120 ARG A O 1
ATOM 940 N N . LEU A 1 121 ? -11.148 25.625 9.391 1 93.5 121 LEU A N 1
ATOM 941 C CA . LEU A 1 121 ? -11.789 25.016 8.234 1 93.5 121 LEU A CA 1
ATOM 942 C C . LEU A 1 121 ? -12.438 23.688 8.617 1 93.5 121 LEU A C 1
ATOM 944 O O . LEU A 1 121 ? -11.875 22.922 9.398 1 93.5 121 LEU A O 1
ATOM 948 N N . LYS A 1 122 ? -13.602 23.484 8.094 1 91.94 122 LYS A N 1
ATOM 949 C CA . LYS A 1 122 ? -14.328 22.25 8.391 1 91.94 122 LYS A CA 1
ATOM 950 C C . LYS A 1 122 ? -13.906 21.125 7.445 1 91.94 122 LYS A C 1
ATOM 952 O O . LYS A 1 122 ? -13.734 21.344 6.246 1 91.94 122 LYS A O 1
ATOM 957 N N . PRO A 1 123 ? -13.758 19.906 7.977 1 91.12 123 PRO A N 1
ATOM 958 C CA . PRO A 1 123 ? -13.469 18.781 7.098 1 91.12 123 PRO A CA 1
ATOM 959 C C . PRO A 1 123 ? -14.539 18.578 6.023 1 91.12 123 PRO A C 1
ATOM 961 O O . PRO A 1 123 ? -15.727 18.766 6.289 1 91.12 123 PRO A O 1
ATOM 964 N N . TYR A 1 124 ? -14.07 18.344 4.824 1 86.69 124 TYR A N 1
ATOM 965 C CA . TYR A 1 124 ? -15.031 18.047 3.766 1 86.69 124 TYR A CA 1
ATOM 966 C C . TYR A 1 124 ? -15.68 16.688 3.979 1 86.69 124 TYR A C 1
ATOM 968 O O . TYR A 1 124 ? -15.07 15.789 4.57 1 86.69 124 TYR A O 1
ATOM 976 N N . LYS A 1 125 ? -16.812 16.578 3.506 1 84.69 125 LYS A N 1
ATOM 977 C CA . LYS A 1 125 ? -17.531 15.312 3.617 1 84.69 125 LYS A CA 1
ATOM 978 C C . LYS A 1 125 ? -17.031 14.297 2.59 1 84.69 125 LYS A C 1
ATOM 980 O O . LYS A 1 125 ? -16.75 14.656 1.444 1 84.69 125 LYS A O 1
ATOM 985 N N . PHE A 1 126 ? -16.875 13.141 3.09 1 87.44 126 PHE A N 1
ATOM 986 C CA . PHE A 1 126 ? -16.5 12.031 2.213 1 87.44 126 PHE A CA 1
ATOM 987 C C . PHE A 1 126 ? -17.078 10.719 2.727 1 87.44 126 PHE A C 1
ATOM 989 O O . PHE A 1 126 ? -17.625 10.664 3.832 1 87.44 126 PHE A O 1
ATOM 996 N N . SER A 1 127 ? -17.062 9.789 1.804 1 89.44 127 SER A N 1
ATOM 997 C CA . SER A 1 127 ? -17.484 8.469 2.262 1 89.44 127 SER A CA 1
ATOM 998 C C . SER A 1 127 ? -16.453 7.402 1.91 1 89.44 127 SER A C 1
ATOM 1000 O O . SER A 1 127 ? -15.977 7.34 0.775 1 89.44 127 SER A O 1
ATOM 1002 N N . ASN A 1 128 ? -16.125 6.641 2.963 1 93.06 128 ASN A N 1
ATOM 1003 C CA . ASN A 1 128 ? -15.281 5.477 2.738 1 93.06 128 ASN A CA 1
ATOM 1004 C C . ASN A 1 128 ? -16.062 4.172 2.902 1 93.06 128 ASN A C 1
ATOM 1006 O O . ASN A 1 128 ? -15.469 3.113 3.119 1 93.06 128 ASN A O 1
ATOM 1010 N N . GLN A 1 129 ? -17.391 4.352 2.771 1 93.38 129 GLN A N 1
ATOM 1011 C CA . GLN A 1 129 ? -18.297 3.227 3 1 93.38 129 GLN A CA 1
ATOM 1012 C C . GLN A 1 129 ? -18.109 2.152 1.93 1 93.38 129 GLN A C 1
ATOM 1014 O O . GLN A 1 129 ? -18.219 0.959 2.217 1 93.38 129 GLN A O 1
ATOM 1019 N N . LYS A 1 130 ? -17.828 2.553 0.714 1 92.25 130 LYS A N 1
ATOM 1020 C CA . LYS A 1 130 ? -17.641 1.592 -0.371 1 92.25 130 LYS A CA 1
ATOM 1021 C C . LYS A 1 130 ? -16.531 0.604 -0.048 1 92.25 130 LYS A C 1
ATOM 1023 O O . LYS A 1 130 ? -16.672 -0.598 -0.278 1 92.25 130 LYS A O 1
ATOM 1028 N N . LEU A 1 131 ? -15.469 1.092 0.5 1 95.94 131 LEU A N 1
ATOM 1029 C CA . LEU A 1 131 ? -14.344 0.233 0.851 1 95.94 131 LEU A CA 1
ATOM 1030 C C . LEU A 1 131 ? -14.664 -0.604 2.086 1 95.94 131 LEU A C 1
ATOM 1032 O O . LEU A 1 131 ? -14.297 -1.778 2.156 1 95.94 131 LEU A O 1
ATOM 1036 N N . LYS A 1 132 ? -15.375 0.023 3.008 1 96.5 132 LYS A N 1
ATOM 1037 C CA . LYS A 1 132 ? -15.781 -0.719 4.195 1 96.5 132 LYS A CA 1
ATOM 1038 C C . LYS A 1 132 ? -16.719 -1.867 3.83 1 96.5 132 LYS A C 1
ATOM 1040 O O . LYS A 1 132 ? -16.625 -2.955 4.402 1 96.5 132 LYS A O 1
ATOM 1045 N N . ASP A 1 133 ? -17.562 -1.615 2.832 1 95.19 133 ASP A N 1
ATOM 1046 C CA . ASP A 1 133 ? -18.484 -2.641 2.379 1 95.19 133 ASP A CA 1
ATOM 1047 C C . ASP A 1 133 ? -17.75 -3.818 1.75 1 95.19 133 ASP A C 1
ATOM 1049 O O . ASP A 1 133 ? -18.25 -4.949 1.773 1 95.19 133 ASP A O 1
ATOM 1053 N N . LEU A 1 134 ? -16.594 -3.555 1.23 1 93.62 134 LEU A N 1
ATOM 1054 C CA . LEU A 1 134 ? -15.797 -4.609 0.621 1 93.62 134 LEU A CA 1
ATOM 1055 C C . LEU A 1 134 ? -15.016 -5.383 1.681 1 93.62 134 LEU A C 1
ATOM 1057 O O . LEU A 1 134 ? -14.391 -6.398 1.377 1 93.62 134 LEU A O 1
ATOM 1061 N N . GLY A 1 135 ? -15.078 -4.852 2.936 1 94.44 135 GLY A N 1
ATOM 1062 C CA . GLY A 1 135 ? -14.43 -5.562 4.023 1 94.44 135 GLY A CA 1
ATOM 1063 C C . GLY A 1 135 ? -13.203 -4.848 4.555 1 94.44 135 GLY A C 1
ATOM 1064 O O . GLY A 1 135 ? -12.516 -5.363 5.438 1 94.44 135 GLY A O 1
ATOM 1065 N N . LEU A 1 136 ? -12.914 -3.678 4.039 1 96.56 136 LEU A N 1
ATOM 1066 C CA . LEU A 1 136 ? -11.75 -2.955 4.531 1 96.56 136 LEU A CA 1
ATOM 1067 C C . LEU A 1 136 ? -11.984 -2.43 5.941 1 96.56 136 LEU A C 1
ATOM 1069 O O . LEU A 1 136 ? -12.961 -1.714 6.184 1 96.56 136 LEU A O 1
ATOM 1073 N N . GLN A 1 137 ? -11.148 -2.844 6.855 1 96.88 137 GLN A N 1
ATOM 1074 C CA . GLN A 1 137 ? -11.086 -2.25 8.188 1 96.88 137 GLN A CA 1
ATOM 1075 C C . GLN A 1 137 ? -9.938 -1.248 8.281 1 96.88 137 GLN A C 1
ATOM 1077 O O . GLN A 1 137 ? -8.766 -1.639 8.367 1 96.88 137 GLN A O 1
ATOM 1082 N N . PHE A 1 138 ? -10.281 -0.007 8.281 1 98.12 138 PHE A N 1
ATOM 1083 C CA . PHE A 1 138 ? -9.266 1.041 8.281 1 98.12 138 PHE A CA 1
ATOM 1084 C C . PHE A 1 138 ? -8.516 1.062 9.609 1 98.12 138 PHE A C 1
ATOM 1086 O O . PHE A 1 138 ? -9.117 0.894 10.672 1 98.12 138 PHE A O 1
ATOM 1093 N N . THR A 1 139 ? -7.23 1.302 9.484 1 98.19 139 THR A N 1
ATOM 1094 C CA . THR A 1 139 ? -6.438 1.656 10.656 1 98.19 139 THR A CA 1
ATOM 1095 C C . THR A 1 139 ? -6.828 3.037 11.18 1 98.19 139 THR A C 1
ATOM 1097 O O . THR A 1 139 ? -6.785 4.02 10.438 1 98.19 139 THR A O 1
ATOM 1100 N N . PRO A 1 140 ? -7.199 3.057 12.43 1 98.69 140 PRO A N 1
ATOM 1101 C CA . PRO A 1 140 ? -7.539 4.383 12.953 1 98.69 140 PRO A CA 1
ATOM 1102 C C . PRO A 1 140 ? -6.398 5.383 12.805 1 98.69 140 PRO A C 1
ATOM 1104 O O . PRO A 1 140 ? -5.23 5.031 13 1 98.69 140 PRO A O 1
ATOM 1107 N N . VAL A 1 141 ? -6.758 6.602 12.469 1 98.44 141 VAL A N 1
ATOM 1108 C CA . VAL A 1 141 ? -5.758 7.621 12.18 1 98.44 141 VAL A CA 1
ATOM 1109 C C . VAL A 1 141 ? -4.863 7.832 13.398 1 98.44 141 VAL A C 1
ATOM 1111 O O . VAL A 1 141 ? -3.666 8.094 13.258 1 98.44 141 VAL A O 1
ATOM 1114 N N . GLU A 1 142 ? -5.418 7.719 14.641 1 98.81 142 GLU A N 1
ATOM 1115 C CA . GLU A 1 142 ? -4.613 7.82 15.852 1 98.81 142 GLU A CA 1
ATOM 1116 C C . GLU A 1 142 ? -3.471 6.805 15.844 1 98.81 142 GLU A C 1
ATOM 1118 O O . GLU A 1 142 ? -2.328 7.145 16.156 1 98.81 142 GLU A O 1
ATOM 1123 N N . GLN A 1 143 ? -3.828 5.625 15.43 1 98.69 143 GLN A N 1
ATOM 1124 C CA . GLN A 1 143 ? -2.82 4.57 15.344 1 98.69 143 GLN A CA 1
ATOM 1125 C C . GLN A 1 143 ? -1.817 4.859 14.234 1 98.69 143 GLN A C 1
ATOM 1127 O O . GLN A 1 143 ? -0.613 4.664 14.406 1 98.69 143 GLN A O 1
ATOM 1132 N N . ALA A 1 144 ? -2.285 5.277 13.086 1 98.56 144 ALA A N 1
ATOM 1133 C CA . ALA A 1 144 ? -1.421 5.578 11.945 1 98.56 144 ALA A CA 1
ATOM 1134 C C . ALA A 1 144 ? -0.406 6.664 12.297 1 98.56 144 ALA A C 1
ATOM 1136 O O . ALA A 1 144 ? 0.779 6.539 11.984 1 98.56 144 ALA A O 1
ATOM 1137 N N . LEU A 1 145 ? -0.894 7.719 13 1 98.69 145 LEU A N 1
ATOM 1138 C CA . LEU A 1 145 ? -0.019 8.812 13.406 1 98.69 145 LEU A CA 1
ATOM 1139 C C . LEU A 1 145 ? 0.988 8.344 14.453 1 98.69 145 LEU A C 1
ATOM 1141 O O . LEU A 1 145 ? 2.162 8.719 14.398 1 98.69 145 LEU A O 1
ATOM 1145 N N . HIS A 1 146 ? 0.527 7.535 15.406 1 98.75 146 HIS A N 1
ATOM 1146 C CA . HIS A 1 146 ? 1.42 6.973 16.422 1 98.75 146 HIS A CA 1
ATOM 1147 C C . HIS A 1 146 ? 2.547 6.172 15.773 1 98.75 146 HIS A C 1
ATOM 1149 O O . HIS A 1 146 ? 3.717 6.355 16.109 1 98.75 146 HIS A O 1
ATOM 1155 N N . GLU A 1 147 ? 2.215 5.363 14.812 1 98.31 147 GLU A N 1
ATOM 1156 C CA . GLU A 1 147 ? 3.203 4.535 14.125 1 98.31 147 GLU A CA 1
ATOM 1157 C C . GLU A 1 147 ? 4.152 5.391 13.289 1 98.31 147 GLU A C 1
ATOM 1159 O O . GLU A 1 147 ? 5.332 5.059 13.156 1 98.31 147 GLU A O 1
ATOM 1164 N N . THR A 1 148 ? 3.578 6.438 12.719 1 98.31 148 THR A N 1
ATOM 1165 C CA . THR A 1 148 ? 4.43 7.363 11.984 1 98.31 148 THR A CA 1
ATOM 1166 C C . THR A 1 148 ? 5.527 7.922 12.883 1 98.31 148 THR A C 1
ATOM 1168 O O . THR A 1 148 ? 6.707 7.875 12.531 1 98.31 148 THR A O 1
ATOM 1171 N N . VAL A 1 149 ? 5.188 8.375 14.055 1 98.38 149 VAL A N 1
ATOM 1172 C CA . VAL A 1 149 ? 6.129 9.008 14.977 1 98.38 149 VAL A CA 1
ATOM 1173 C C . VAL A 1 149 ? 7.148 7.977 15.461 1 98.38 149 VAL A C 1
ATOM 1175 O O . VAL A 1 149 ? 8.352 8.242 15.477 1 98.38 149 VAL A O 1
ATOM 1178 N N . LYS A 1 150 ? 6.684 6.785 15.828 1 98.31 150 LYS A N 1
ATOM 1179 C CA . LYS A 1 150 ? 7.586 5.738 16.297 1 98.31 150 LYS A CA 1
ATOM 1180 C C . LYS A 1 150 ? 8.602 5.367 15.219 1 98.31 150 LYS A C 1
ATOM 1182 O O . LYS A 1 150 ? 9.773 5.121 15.523 1 98.31 150 LYS A O 1
ATOM 1187 N N . ASN A 1 151 ? 8.164 5.379 14.031 1 97.94 151 ASN A N 1
ATOM 1188 C CA . ASN A 1 151 ? 9.062 5.051 12.938 1 97.94 151 ASN A CA 1
ATOM 1189 C C . ASN A 1 151 ? 10.078 6.164 12.68 1 97.94 151 ASN A C 1
ATOM 1191 O O . ASN A 1 151 ? 11.234 5.895 12.367 1 97.94 151 ASN A O 1
ATOM 1195 N N . LEU A 1 152 ? 9.609 7.398 12.781 1 97.81 152 LEU A N 1
ATOM 1196 C CA . LEU A 1 152 ? 10.531 8.531 12.68 1 97.81 152 LEU A CA 1
ATOM 1197 C C . LEU A 1 152 ? 11.633 8.43 13.734 1 97.81 152 LEU A C 1
ATOM 1199 O O . LEU A 1 152 ? 12.797 8.711 13.445 1 97.81 152 LEU A O 1
ATOM 1203 N N . GLN A 1 153 ? 11.258 8.008 14.961 1 97.44 153 GLN A N 1
ATOM 1204 C CA . GLN A 1 153 ? 12.227 7.789 16.031 1 97.44 153 GLN A CA 1
ATOM 1205 C C . GLN A 1 153 ? 13.211 6.684 15.664 1 97.44 153 GLN A C 1
ATOM 1207 O O . GLN A 1 153 ? 14.43 6.875 15.75 1 97.44 153 GLN A O 1
ATOM 1212 N N . GLU A 1 154 ? 12.656 5.621 15.219 1 96.69 154 GLU A N 1
ATOM 1213 C CA . GLU A 1 154 ? 13.445 4.434 14.906 1 96.69 154 GLU A CA 1
ATOM 1214 C C . GLU A 1 154 ? 14.445 4.711 13.789 1 96.69 154 GLU A C 1
ATOM 1216 O O . GLU A 1 154 ? 15.57 4.203 13.812 1 96.69 154 GLU A O 1
ATOM 1221 N N . LYS A 1 155 ? 14.094 5.539 12.875 1 96 155 LYS A N 1
ATOM 1222 C CA . LYS A 1 155 ? 14.922 5.781 11.703 1 96 155 LYS A CA 1
ATOM 1223 C C . LYS A 1 155 ? 15.867 6.957 11.93 1 96 155 LYS A C 1
ATOM 1225 O O . LYS A 1 155 ? 16.641 7.332 11.039 1 96 155 LYS A O 1
ATOM 1230 N N . GLY A 1 156 ? 15.727 7.586 13.062 1 95.62 156 GLY A N 1
ATOM 1231 C CA . GLY A 1 156 ? 16.656 8.625 13.453 1 95.62 156 GLY A CA 1
ATOM 1232 C C . GLY A 1 156 ? 16.281 10 12.938 1 95.62 156 GLY A C 1
ATOM 1233 O O . GLY A 1 156 ? 17.094 10.93 12.969 1 95.62 156 GLY A O 1
ATOM 1234 N N . HIS A 1 157 ? 15.078 10.125 12.445 1 96.75 157 HIS A N 1
ATOM 1235 C CA . HIS A 1 157 ? 14.617 11.414 11.945 1 96.75 157 HIS A CA 1
ATOM 1236 C C . HIS A 1 157 ? 14.086 12.289 13.078 1 96.75 157 HIS A C 1
ATOM 1238 O O . HIS A 1 157 ? 13.906 13.5 12.898 1 96.75 157 HIS A O 1
ATOM 1244 N N . LEU A 1 158 ? 13.805 11.656 14.188 1 97.12 158 LEU A N 1
ATOM 1245 C CA . LEU A 1 158 ? 13.258 12.32 15.375 1 97.12 158 LEU A CA 1
ATOM 1246 C C . LEU A 1 158 ? 13.984 11.867 16.641 1 97.12 158 LEU A C 1
ATOM 1248 O O . LEU A 1 158 ? 14.125 10.664 16.875 1 97.12 158 LEU A O 1
ATOM 1252 N N . ALA A 1 159 ? 14.461 12.797 17.391 1 95.25 159 ALA A N 1
ATOM 1253 C CA . ALA A 1 159 ? 15.172 12.461 18.625 1 95.25 159 ALA A CA 1
ATOM 1254 C C . ALA A 1 159 ? 14.227 11.82 19.641 1 95.25 159 ALA A C 1
ATOM 1256 O O . ALA A 1 159 ? 13.078 12.25 19.781 1 95.25 159 ALA A O 1
ATOM 1257 N N . VAL A 1 160 ? 14.719 10.773 20.281 1 92.81 160 VAL A N 1
ATOM 1258 C CA . VAL A 1 160 ? 13.945 10.133 21.344 1 92.81 160 VAL A CA 1
ATOM 1259 C C . VAL A 1 160 ? 14.25 10.797 22.688 1 92.81 160 VAL A C 1
ATOM 1261 O O . VAL A 1 160 ? 15.414 10.859 23.094 1 92.81 160 VAL A O 1
ATOM 1264 N N . PRO A 1 161 ? 13.258 11.281 23.266 1 84.25 161 PRO A N 1
ATOM 1265 C CA . PRO A 1 161 ? 13.523 11.953 24.547 1 84.25 161 PRO A CA 1
ATOM 1266 C C . PRO A 1 161 ? 14.094 11.008 25.594 1 84.25 161 PRO A C 1
ATOM 1268 O O . PRO A 1 161 ? 13.758 9.82 25.609 1 84.25 161 PRO A O 1
ATOM 1271 N N . MET A 1 162 ? 15.289 11.258 26.203 1 68.12 162 MET A N 1
ATOM 1272 C CA . MET A 1 162 ? 15.938 10.5 27.266 1 68.12 162 MET A CA 1
ATOM 1273 C C . MET A 1 162 ? 14.969 10.258 28.422 1 68.12 162 MET A C 1
ATOM 1275 O O . MET A 1 162 ? 14.188 11.141 28.781 1 68.12 162 MET A O 1
ATOM 1279 N N . GLN A 1 163 ? 14.383 9.094 28.531 1 56.16 163 GLN A N 1
ATOM 1280 C CA . GLN A 1 163 ? 13.641 8.797 29.75 1 56.16 163 GLN A CA 1
ATOM 1281 C C . GLN A 1 163 ? 14.383 9.305 30.984 1 56.16 163 GLN A C 1
ATOM 1283 O O . GLN A 1 163 ? 15.578 9.039 31.141 1 56.16 163 GLN A O 1
ATOM 1288 N N . ASN A 1 164 ? 14.227 10.453 31.438 1 46.25 164 ASN A N 1
ATOM 1289 C CA . ASN A 1 164 ? 14.75 10.734 32.781 1 46.25 164 ASN A CA 1
ATOM 1290 C C . ASN A 1 164 ? 14.516 9.57 33.719 1 46.25 164 ASN A C 1
ATOM 1292 O O . ASN A 1 164 ? 13.375 9.156 33.938 1 46.25 164 ASN A O 1
ATOM 1296 N N . ASP A 1 165 ? 15.461 8.602 33.781 1 43.19 165 ASP A N 1
ATOM 1297 C CA . ASP A 1 165 ? 15.523 7.656 34.906 1 43.19 165 ASP A CA 1
ATOM 1298 C C . ASP A 1 165 ? 15.242 8.352 36.219 1 43.19 165 ASP A C 1
ATOM 1300 O O . ASP A 1 165 ? 16.078 9.102 36.719 1 43.19 165 ASP A O 1
ATOM 1304 N N . GLU A 1 166 ? 14.203 8.992 36.375 1 41 166 GLU A N 1
ATOM 1305 C CA . GLU A 1 166 ? 13.859 9.43 37.75 1 41 166 GLU A CA 1
ATOM 1306 C C . GLU A 1 166 ? 14.023 8.289 38.75 1 41 166 GLU A C 1
ATOM 1308 O O . GLU A 1 166 ? 13.773 8.469 39.938 1 41 166 GLU A O 1
ATOM 1313 N N . SER A 1 167 ? 14.305 7.047 38.375 1 41.25 167 SER A N 1
ATOM 1314 C CA . SER A 1 167 ? 14.422 6.137 39.531 1 41.25 167 SER A CA 1
ATOM 1315 C C . SER A 1 167 ? 15.633 6.48 40.375 1 41.25 167 SER A C 1
ATOM 1317 O O . SER A 1 167 ? 15.883 5.828 41.406 1 41.25 167 SER A O 1
ATOM 1319 N N . ASN A 1 168 ? 16.625 7.289 39.938 1 37.03 168 ASN A N 1
ATOM 1320 C CA . ASN A 1 168 ? 17.703 7.473 40.906 1 37.03 168 ASN A CA 1
ATOM 1321 C C . ASN A 1 168 ? 17.281 8.414 42.031 1 37.03 168 ASN A C 1
ATOM 1323 O O . ASN A 1 168 ? 18 9.359 42.344 1 37.03 168 ASN A O 1
ATOM 1327 N N . LEU A 1 169 ? 16.078 8.836 42.281 1 30.91 169 LEU A N 1
ATOM 1328 C CA . LEU A 1 169 ? 15.836 9.406 43.594 1 30.91 169 LEU A CA 1
ATOM 1329 C C . LEU A 1 169 ? 15.93 8.344 44.688 1 30.91 169 LEU A C 1
ATOM 1331 O O . LEU A 1 169 ? 15 7.547 44.875 1 30.91 169 LEU A O 1
ATOM 1335 N N . ARG A 1 170 ? 17.062 7.523 44.875 1 34.75 170 ARG A N 1
ATOM 1336 C CA . ARG A 1 170 ? 17.406 6.996 46.188 1 34.75 170 ARG A CA 1
ATOM 1337 C C . ARG A 1 170 ? 17.266 8.07 47.25 1 34.75 170 ARG A C 1
ATOM 1339 O O . ARG A 1 170 ? 17.938 9.109 47.188 1 34.75 170 ARG A O 1
ATOM 1346 N N . ILE A 1 171 ? 16.047 8.195 47.844 1 31.03 171 ILE A N 1
ATOM 1347 C CA . ILE A 1 171 ? 15.695 8.875 49.062 1 31.03 171 ILE A CA 1
ATOM 1348 C C . ILE A 1 171 ? 16.781 8.633 50.125 1 31.03 171 ILE A C 1
ATOM 1350 O O . ILE A 1 171 ? 17.109 7.48 50.438 1 31.03 171 ILE A O 1
ATOM 1354 N N . GLN A 1 172 ? 17.781 9.375 50.188 1 30.62 172 GLN A N 1
ATOM 1355 C CA . GLN A 1 172 ? 18.609 9.57 51.375 1 30.62 172 GLN A CA 1
ATOM 1356 C C . GLN A 1 172 ? 17.766 9.672 52.625 1 30.62 172 GLN A C 1
ATOM 1358 O O . GLN A 1 172 ? 17.469 10.773 53.094 1 30.62 172 GLN A O 1
ATOM 1363 N N . SER A 1 173 ? 16.594 8.883 52.719 1 24.52 173 SER A N 1
ATOM 1364 C CA . SER A 1 173 ? 16.297 8.68 54.125 1 24.52 173 SER A CA 1
ATOM 1365 C C . SER A 1 173 ? 17.203 7.613 54.75 1 24.52 173 SER A C 1
ATOM 1367 O O . SER A 1 173 ? 17.656 6.707 54.062 1 24.52 173 SER A O 1
ATOM 1369 N N . MET B 1 1 ? -22.625 9.289 -7.492 1 50.91 1 MET B N 1
ATOM 1370 C CA . MET B 1 1 ? -21.672 9.922 -6.586 1 50.91 1 MET B CA 1
ATOM 1371 C C . MET B 1 1 ? -22.375 10.891 -5.641 1 50.91 1 MET B C 1
ATOM 1373 O O . MET B 1 1 ? -23.203 11.695 -6.07 1 50.91 1 MET B O 1
ATOM 1377 N N . ASN B 1 2 ? -22.484 10.508 -4.41 1 60.03 2 ASN B N 1
ATOM 1378 C CA . ASN B 1 2 ? -23.188 11.398 -3.492 1 60.03 2 ASN B CA 1
ATOM 1379 C C . ASN B 1 2 ? -22.391 12.672 -3.23 1 60.03 2 ASN B C 1
ATOM 1381 O O . ASN B 1 2 ? -21.25 12.805 -3.688 1 60.03 2 ASN B O 1
ATOM 1385 N N . MET B 1 3 ? -23.078 13.688 -2.801 1 56.81 3 MET B N 1
ATOM 1386 C CA . MET B 1 3 ? -22.531 15.023 -2.586 1 56.81 3 MET B CA 1
ATOM 1387 C C . MET B 1 3 ? -21.219 14.961 -1.805 1 56.81 3 MET B C 1
ATOM 1389 O O . MET B 1 3 ? -20.297 15.727 -2.082 1 56.81 3 MET B O 1
ATOM 1393 N N . ALA B 1 4 ? -21.234 14.109 -0.773 1 61.53 4 ALA B N 1
ATOM 1394 C CA . ALA B 1 4 ? -20.031 13.969 0.052 1 61.53 4 ALA B CA 1
ATOM 1395 C C . ALA B 1 4 ? -18.844 13.469 -0.773 1 61.53 4 ALA B C 1
ATOM 1397 O O . ALA B 1 4 ? -17.734 13.969 -0.637 1 61.53 4 ALA B O 1
ATOM 1398 N N . GLU B 1 5 ? -19.078 12.594 -1.664 1 65.19 5 GLU B N 1
ATOM 1399 C CA . GLU B 1 5 ? -18.062 12.07 -2.562 1 65.19 5 GLU B CA 1
ATOM 1400 C C . GLU B 1 5 ? -17.578 13.141 -3.537 1 65.19 5 GLU B C 1
ATOM 1402 O O . GLU B 1 5 ? -16.375 13.242 -3.814 1 65.19 5 GLU B O 1
ATOM 1407 N N . GLN B 1 6 ? -18.531 13.938 -3.861 1 71.06 6 GLN B N 1
ATOM 1408 C CA . GLN B 1 6 ? -18.188 14.984 -4.816 1 71.06 6 GLN B CA 1
ATOM 1409 C C . GLN B 1 6 ? -17.188 15.977 -4.215 1 71.06 6 GLN B C 1
ATOM 1411 O O . GLN B 1 6 ? -16.25 16.391 -4.879 1 71.06 6 GLN B O 1
ATOM 1416 N N . ALA B 1 7 ? -17.422 16.344 -2.941 1 72.31 7 ALA B N 1
ATOM 1417 C CA . ALA B 1 7 ? -16.531 17.297 -2.273 1 72.31 7 ALA B CA 1
ATOM 1418 C C . ALA B 1 7 ? -15.117 16.75 -2.17 1 72.31 7 ALA B C 1
ATOM 1420 O O . ALA B 1 7 ? -14.148 17.469 -2.436 1 72.31 7 ALA B O 1
ATOM 1421 N N . ALA B 1 8 ? -15.039 15.531 -1.827 1 71.81 8 ALA B N 1
ATOM 1422 C C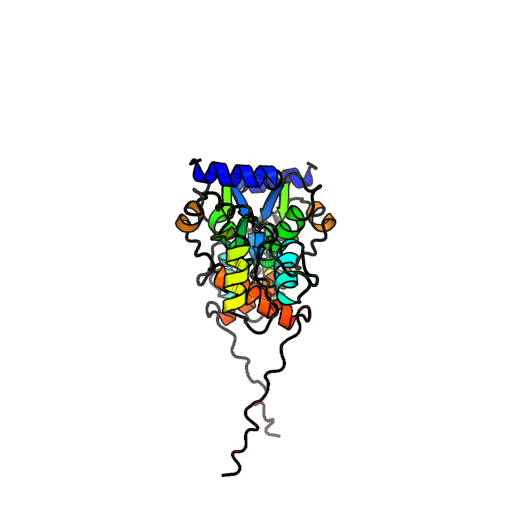A . ALA B 1 8 ? -13.727 14.906 -1.715 1 71.81 8 ALA B CA 1
ATOM 1423 C C . ALA B 1 8 ? -13.031 14.844 -3.07 1 71.81 8 ALA B C 1
ATOM 1425 O O . ALA B 1 8 ? -11.82 15.078 -3.164 1 71.81 8 ALA B O 1
ATOM 1426 N N . TRP B 1 9 ? -13.789 14.602 -4.035 1 74.06 9 TRP B N 1
ATOM 1427 C CA . TRP B 1 9 ? -13.219 14.516 -5.375 1 74.06 9 TRP B CA 1
ATOM 1428 C C . TRP B 1 9 ? -12.805 15.898 -5.883 1 74.06 9 TRP B C 1
ATOM 1430 O O . TRP B 1 9 ? -11.805 16.031 -6.582 1 74.06 9 TRP B O 1
ATOM 1440 N N . ASP B 1 10 ? -13.562 16.875 -5.445 1 73.56 10 ASP B N 1
ATOM 1441 C CA . ASP B 1 10 ? -13.195 18.25 -5.805 1 73.56 10 ASP B CA 1
ATOM 1442 C C . ASP B 1 10 ? -11.852 18.625 -5.188 1 73.56 10 ASP B C 1
ATOM 1444 O O . ASP B 1 10 ? -11.016 19.25 -5.844 1 73.56 10 ASP B O 1
ATOM 1448 N N . VAL B 1 11 ? -11.719 18.203 -3.988 1 69.06 11 VAL B N 1
ATOM 1449 C CA . VAL B 1 11 ? -10.445 18.469 -3.322 1 69.06 11 VAL B CA 1
ATOM 1450 C C . VAL B 1 11 ? -9.328 17.688 -4.004 1 69.06 11 VAL B C 1
ATOM 1452 O O . VAL B 1 11 ? -8.234 18.219 -4.223 1 69.06 11 VAL B O 1
ATOM 1455 N N . ALA B 1 12 ? -9.688 16.469 -4.324 1 67.12 12 ALA B N 1
ATOM 1456 C CA . ALA B 1 12 ? -8.719 15.641 -5.043 1 67.12 12 ALA B CA 1
ATOM 1457 C C . ALA B 1 12 ? -8.352 16.266 -6.387 1 67.12 12 ALA B C 1
ATOM 1459 O O . ALA B 1 12 ? -7.191 16.234 -6.793 1 67.12 12 ALA B O 1
ATOM 1460 N N . LYS B 1 13 ? -9.297 16.766 -7.031 1 66.69 13 LYS B N 1
ATOM 1461 C CA . LYS B 1 13 ? -9.086 17.438 -8.312 1 66.69 13 LYS B CA 1
ATOM 1462 C C . LYS B 1 13 ? -8.188 18.656 -8.148 1 66.69 13 LYS B C 1
ATOM 1464 O O . LYS B 1 13 ? -7.289 18.891 -8.969 1 66.69 13 LYS B O 1
ATOM 1469 N N . GLU B 1 14 ? -8.438 19.328 -7.105 1 66.62 14 GLU B N 1
ATOM 1470 C CA . GLU B 1 14 ? -7.648 20.531 -6.84 1 66.62 14 GLU B CA 1
ATOM 1471 C C . GLU B 1 14 ? -6.184 20.188 -6.582 1 66.62 14 GLU B C 1
ATOM 1473 O O . GLU B 1 14 ? -5.285 20.938 -6.965 1 66.62 14 GLU B O 1
ATOM 1478 N N . LYS B 1 15 ? -6.062 19.016 -6.035 1 63.94 15 LYS B N 1
ATOM 1479 C CA . LYS B 1 15 ? -4.699 18.609 -5.699 1 63.94 15 LYS B CA 1
ATOM 1480 C C . LYS B 1 15 ? -4.062 17.812 -6.836 1 63.94 15 LYS B C 1
ATOM 1482 O O . LYS B 1 15 ? -2.928 17.359 -6.719 1 63.94 15 LYS B O 1
ATOM 1487 N N . GLY B 1 16 ? -4.789 17.703 -7.93 1 59.03 16 GLY B N 1
ATOM 1488 C CA . GLY B 1 16 ? -4.297 17.016 -9.117 1 59.03 16 GLY B CA 1
ATOM 1489 C C . GLY B 1 16 ? -4.281 15.508 -8.961 1 59.03 16 GLY B C 1
ATOM 1490 O O . GLY B 1 16 ? -3.717 14.797 -9.797 1 59.03 16 GLY B O 1
ATOM 1491 N N . VAL B 1 17 ? -4.809 15.078 -7.84 1 59.47 17 VAL B N 1
ATOM 1492 C CA . VAL B 1 17 ? -4.848 13.648 -7.551 1 59.47 17 VAL B CA 1
ATOM 1493 C C . VAL B 1 17 ? -5.758 12.945 -8.547 1 59.47 17 VAL B C 1
ATOM 1495 O O . VAL B 1 17 ? -5.562 11.766 -8.852 1 59.47 17 VAL B O 1
ATOM 1498 N N . ASP B 1 18 ? -6.637 13.664 -9.094 1 59.91 18 ASP B N 1
ATOM 1499 C CA . ASP B 1 18 ? -7.645 13.094 -9.992 1 59.91 18 ASP B CA 1
ATOM 1500 C C . ASP B 1 18 ? -7.047 12.781 -11.359 1 59.91 18 ASP B C 1
ATOM 1502 O O . ASP B 1 18 ? -7.672 12.102 -12.172 1 59.91 18 ASP B O 1
ATOM 1506 N N . LEU B 1 19 ? -5.84 13.133 -11.438 1 68.38 19 LEU B N 1
ATOM 1507 C CA . LEU B 1 19 ? -5.293 13.023 -12.789 1 68.38 19 LEU B CA 1
ATOM 1508 C C . LEU B 1 19 ? -4.328 11.844 -12.891 1 68.38 19 LEU B C 1
ATOM 1510 O O . LEU B 1 19 ? -3.816 11.547 -13.969 1 68.38 19 LEU B O 1
ATOM 1514 N N . VAL B 1 20 ? -4.309 11.266 -11.742 1 83.06 20 VAL B N 1
ATOM 1515 C CA . VAL B 1 20 ? -3.303 10.203 -11.781 1 83.06 20 VAL B CA 1
ATOM 1516 C C . VAL B 1 20 ? -3.883 8.922 -11.188 1 83.06 20 VAL B C 1
ATOM 1518 O O . VAL B 1 20 ? -4.625 8.969 -10.203 1 83.06 20 VAL B O 1
ATOM 1521 N N . VAL B 1 21 ? -3.635 7.777 -11.852 1 87.75 21 VAL B N 1
ATOM 1522 C CA . VAL B 1 21 ? -4.125 6.48 -11.398 1 87.75 21 VAL B CA 1
ATOM 1523 C C . VAL B 1 21 ? -2.967 5.492 -11.305 1 87.75 21 VAL B C 1
ATOM 1525 O O . VAL B 1 21 ? -2.16 5.379 -12.227 1 87.75 21 VAL B O 1
ATOM 1528 N N . VAL B 1 22 ? -2.84 4.93 -10.148 1 92.12 22 VAL B N 1
ATOM 1529 C CA . VAL B 1 22 ? -1.887 3.838 -9.977 1 92.12 22 VAL B CA 1
ATOM 1530 C C . VAL B 1 22 ? -2.631 2.508 -9.891 1 92.12 22 VAL B C 1
ATOM 1532 O O . VAL B 1 22 ? -3.525 2.34 -9.062 1 92.12 22 VAL B O 1
ATOM 1535 N N . ASN B 1 23 ? -2.293 1.617 -10.766 1 90.56 23 ASN B N 1
ATOM 1536 C CA . ASN B 1 23 ? -2.932 0.305 -10.805 1 90.56 23 ASN B CA 1
ATOM 1537 C C . ASN B 1 23 ? -1.927 -0.815 -10.547 1 90.56 23 ASN B C 1
ATOM 1539 O O . ASN B 1 23 ? -1.164 -1.187 -11.438 1 90.56 23 ASN B O 1
ATOM 1543 N N . PRO B 1 24 ? -2.012 -1.342 -9.352 1 94.38 24 PRO B N 1
ATOM 1544 C CA . PRO B 1 24 ? -1.11 -2.467 -9.094 1 94.38 24 PRO B CA 1
ATOM 1545 C C . PRO B 1 24 ? -1.551 -3.75 -9.789 1 94.38 24 PRO B C 1
ATOM 1547 O O . PRO B 1 24 ? -2.723 -3.891 -10.148 1 94.38 24 PRO B O 1
ATOM 1550 N N . VAL B 1 25 ? -0.623 -4.605 -10.031 1 93.06 25 VAL B N 1
ATOM 1551 C CA . VAL B 1 25 ? -0.875 -5.98 -10.445 1 93.06 25 VAL B CA 1
ATOM 1552 C C . VAL B 1 25 ? -1.068 -6.867 -9.219 1 93.06 25 VAL B C 1
ATOM 1554 O O . VAL B 1 25 ? -1.444 -6.383 -8.148 1 93.06 25 VAL B O 1
ATOM 1557 N N . LEU B 1 26 ? -0.908 -8.164 -9.414 1 93.81 26 LEU B N 1
ATOM 1558 C CA . LEU B 1 26 ? -1.096 -9.062 -8.281 1 93.81 26 LEU B CA 1
ATOM 1559 C C . LEU B 1 26 ? -0.146 -8.711 -7.145 1 93.81 26 LEU B C 1
ATOM 1561 O O . LEU B 1 26 ? 1.073 -8.703 -7.328 1 93.81 26 LEU B O 1
ATOM 1565 N N . VAL B 1 27 ? -0.67 -8.438 -6.02 1 95.75 27 VAL B N 1
ATOM 1566 C CA . VAL B 1 27 ? 0.097 -7.949 -4.879 1 95.75 27 VAL B CA 1
ATOM 1567 C C . VAL B 1 27 ? 0.547 -9.125 -4.016 1 95.75 27 VAL B C 1
ATOM 1569 O O . VAL B 1 27 ? -0.271 -9.953 -3.609 1 95.75 27 VAL B O 1
ATOM 1572 N N . VAL B 1 28 ? 1.82 -9.211 -3.76 1 97.19 28 VAL B N 1
ATOM 1573 C CA . VAL B 1 28 ? 2.398 -10.242 -2.906 1 97.19 28 VAL B CA 1
ATOM 1574 C C . VAL B 1 28 ? 3.254 -9.594 -1.82 1 97.19 28 VAL B C 1
ATOM 1576 O O . VAL B 1 28 ? 3.4 -8.375 -1.784 1 97.19 28 VAL B O 1
ATOM 1579 N N . GLY B 1 29 ? 3.801 -10.383 -0.958 1 97 29 GLY B N 1
ATOM 1580 C CA . GLY B 1 29 ? 4.465 -9.922 0.248 1 97 29 GLY B CA 1
ATOM 1581 C C . GLY B 1 29 ? 3.742 -10.32 1.52 1 97 29 GLY B C 1
ATOM 1582 O O . GLY B 1 29 ? 2.908 -11.227 1.507 1 97 29 GLY B O 1
ATOM 1583 N N . PRO B 1 30 ? 4.117 -9.688 2.617 1 96.06 30 PRO B N 1
ATOM 1584 C CA . PRO B 1 30 ? 3.445 -10.016 3.875 1 96.06 30 PRO B CA 1
ATOM 1585 C C . PRO B 1 30 ? 1.935 -9.797 3.811 1 96.06 30 PRO B C 1
ATOM 1587 O O . PRO B 1 30 ? 1.473 -8.82 3.225 1 96.06 30 PRO B O 1
ATOM 1590 N N . LEU B 1 31 ? 1.231 -10.773 4.426 1 94 31 LEU B N 1
ATOM 1591 C CA . LEU B 1 31 ? -0.226 -10.703 4.426 1 94 31 LEU B CA 1
ATOM 1592 C C . LEU B 1 31 ? -0.713 -9.5 5.23 1 94 31 LEU B C 1
ATOM 1594 O O . LEU B 1 31 ? -0.249 -9.266 6.348 1 94 31 LEU B O 1
ATOM 1598 N N . LEU B 1 32 ? -1.607 -8.797 4.66 1 90.75 32 LEU B N 1
ATOM 1599 C CA . LEU B 1 32 ? -2.18 -7.633 5.324 1 90.75 32 LEU B CA 1
ATOM 1600 C C . LEU B 1 32 ? -3.529 -7.973 5.949 1 90.75 32 LEU B C 1
ATOM 1602 O O . LEU B 1 32 ? -4.117 -7.148 6.652 1 90.75 32 LEU B O 1
ATOM 1606 N N . GLN B 1 33 ? -4.035 -9.164 5.652 1 86.25 33 GLN B N 1
ATOM 1607 C CA . GLN B 1 33 ? -5.258 -9.719 6.227 1 86.25 33 GLN B CA 1
ATOM 1608 C C . GLN B 1 33 ? -4.98 -11.023 6.961 1 86.25 33 GLN B C 1
ATOM 1610 O O . GLN B 1 33 ? -3.971 -11.688 6.703 1 86.25 33 GLN B O 1
ATOM 1615 N N . PRO B 1 34 ? -5.863 -11.305 7.891 1 85.5 34 PRO B N 1
ATOM 1616 C CA . PRO B 1 34 ? -5.645 -12.547 8.633 1 85.5 34 PRO B CA 1
ATOM 1617 C C . PRO B 1 34 ? -5.797 -13.789 7.758 1 85.5 34 PRO B C 1
ATOM 1619 O O . PRO B 1 34 ? -5.184 -14.828 8.039 1 85.5 34 PRO B O 1
ATOM 1622 N N . THR B 1 35 ? -6.586 -13.695 6.75 1 89.44 35 THR B N 1
ATOM 1623 C CA . THR B 1 35 ? -6.832 -14.836 5.879 1 89.44 35 THR B CA 1
ATOM 1624 C C . THR B 1 35 ? -6.047 -14.703 4.578 1 89.44 35 THR B C 1
ATOM 1626 O O . THR B 1 35 ? -5.66 -13.602 4.188 1 89.44 35 THR B O 1
ATOM 1629 N N . VAL B 1 36 ? -5.801 -15.844 4.066 1 91.19 36 VAL B N 1
ATOM 1630 C CA . VAL B 1 36 ? -5.133 -15.875 2.77 1 91.19 36 VAL B CA 1
ATOM 1631 C C . VAL B 1 36 ? -6.07 -15.344 1.689 1 91.19 36 VAL B C 1
ATOM 1633 O O . VAL B 1 36 ? -7.195 -15.828 1.542 1 91.19 36 VAL B O 1
ATOM 1636 N N . ASN B 1 37 ? -5.602 -14.336 1.016 1 88.38 37 ASN B N 1
ATOM 1637 C CA . ASN B 1 37 ? -6.43 -13.734 -0.028 1 88.38 37 ASN B CA 1
ATOM 1638 C C . ASN B 1 37 ? -6.211 -14.422 -1.374 1 88.38 37 ASN B C 1
ATOM 1640 O O . ASN B 1 37 ? -5.398 -15.336 -1.485 1 88.38 37 ASN B O 1
ATOM 1644 N N . ALA B 1 38 ? -7.004 -14.023 -2.404 1 86.5 38 ALA B N 1
ATOM 1645 C CA . ALA B 1 38 ? -6.988 -14.648 -3.725 1 86.5 38 ALA B CA 1
ATOM 1646 C C . ALA B 1 38 ? -5.625 -14.492 -4.391 1 86.5 38 ALA B C 1
ATOM 1648 O O . ALA B 1 38 ? -5.207 -15.352 -5.168 1 86.5 38 ALA B O 1
ATOM 1649 N N . SER B 1 39 ? -4.898 -13.398 -4.082 1 88 39 SER B N 1
ATOM 1650 C CA . SER B 1 39 ? -3.617 -13.117 -4.723 1 88 39 SER B CA 1
ATOM 1651 C C . SER B 1 39 ? -2.543 -14.102 -4.273 1 88 39 SER B C 1
ATOM 1653 O O . SER B 1 39 ? -1.587 -14.367 -5.004 1 88 39 SER B O 1
ATOM 1655 N N . ILE B 1 40 ? -2.746 -14.664 -3.117 1 94.56 40 ILE B N 1
ATOM 1656 C CA . ILE B 1 40 ? -1.681 -15.43 -2.48 1 94.56 40 ILE B CA 1
ATOM 1657 C C . ILE B 1 40 ? -2.012 -16.922 -2.539 1 94.56 40 ILE B C 1
ATOM 1659 O O . ILE B 1 40 ? -1.142 -17.766 -2.318 1 94.56 40 ILE B O 1
ATOM 1663 N N . ILE B 1 41 ? -3.191 -17.312 -2.875 1 95.5 41 ILE B N 1
ATOM 1664 C CA . ILE B 1 41 ? -3.691 -18.688 -2.762 1 95.5 41 ILE B CA 1
ATOM 1665 C C . ILE B 1 41 ? -2.834 -19.609 -3.611 1 95.5 41 ILE B C 1
ATOM 1667 O O . ILE B 1 41 ? -2.539 -20.734 -3.201 1 95.5 41 ILE B O 1
ATOM 1671 N N . HIS B 1 42 ? -2.475 -19.234 -4.789 1 96.62 42 HIS B N 1
ATOM 1672 C CA . HIS B 1 42 ? -1.685 -20.125 -5.645 1 96.62 42 HIS B CA 1
ATOM 1673 C C . HIS B 1 42 ? -0.316 -20.391 -5.031 1 96.62 42 HIS B C 1
ATOM 1675 O O . HIS B 1 42 ? 0.187 -21.516 -5.109 1 96.62 42 HIS B O 1
ATOM 1681 N N . ILE B 1 43 ? 0.281 -19.391 -4.402 1 98 43 ILE B N 1
ATOM 1682 C CA . ILE B 1 43 ? 1.571 -19.562 -3.746 1 98 43 ILE B CA 1
ATOM 1683 C C . ILE B 1 43 ? 1.443 -20.578 -2.621 1 98 43 ILE B C 1
ATOM 1685 O O . ILE B 1 43 ? 2.26 -21.5 -2.512 1 98 43 ILE B O 1
ATOM 1689 N N . LEU B 1 44 ? 0.377 -20.453 -1.836 1 98.12 44 LEU B N 1
ATOM 1690 C CA . LEU B 1 44 ? 0.144 -21.391 -0.746 1 98.12 44 LEU B CA 1
ATOM 1691 C C . LEU B 1 44 ? -0.048 -22.812 -1.281 1 98.12 44 LEU B C 1
ATOM 1693 O O . LEU B 1 44 ? 0.527 -23.766 -0.75 1 98.12 44 LEU B O 1
ATOM 1697 N N . LYS B 1 45 ? -0.774 -22.953 -2.322 1 98 45 LYS B N 1
ATOM 1698 C CA . LYS B 1 45 ? -1.051 -24.266 -2.898 1 98 45 LYS B CA 1
ATOM 1699 C C . LYS B 1 45 ? 0.23 -24.922 -3.396 1 98 45 LYS B C 1
ATOM 1701 O O . LYS B 1 45 ? 0.375 -26.141 -3.316 1 98 45 LYS B O 1
ATOM 1706 N N . TYR B 1 46 ? 1.115 -24.109 -3.883 1 98.19 46 TYR B N 1
ATOM 1707 C CA . TYR B 1 46 ? 2.387 -24.641 -4.367 1 98.19 46 TYR B CA 1
ATOM 1708 C C . TYR B 1 46 ? 3.23 -25.172 -3.213 1 98.19 46 TYR B C 1
ATOM 1710 O O . TYR B 1 46 ? 4.074 -26.047 -3.404 1 98.19 46 TYR B O 1
ATOM 1718 N N . LEU B 1 47 ? 2.973 -24.688 -2.045 1 98.12 47 LEU B N 1
ATOM 1719 C CA . LEU B 1 47 ? 3.857 -24.969 -0.921 1 98.12 47 LEU B CA 1
ATOM 1720 C C . LEU B 1 47 ? 3.279 -26.078 -0.045 1 98.12 47 LEU B C 1
ATOM 1722 O O . LEU B 1 47 ? 4.023 -26.812 0.61 1 98.12 47 LEU B O 1
ATOM 1726 N N . ASN B 1 48 ? 2.023 -26.203 -0.013 1 97.25 48 ASN B N 1
ATOM 1727 C CA . ASN B 1 48 ? 1.439 -27.109 0.965 1 97.25 48 ASN B CA 1
ATOM 1728 C C . ASN B 1 48 ? 0.976 -28.422 0.313 1 97.25 48 ASN B C 1
ATOM 1730 O O . ASN B 1 48 ? 0.28 -29.219 0.94 1 97.25 48 ASN B O 1
ATOM 1734 N N . GLY B 1 49 ? 1.228 -28.625 -0.958 1 95.62 49 GLY B N 1
ATOM 1735 C CA . GLY B 1 49 ? 0.972 -29.891 -1.637 1 95.62 49 GLY B CA 1
ATOM 1736 C C . GLY B 1 49 ? -0.446 -30 -2.166 1 95.62 49 GLY B C 1
ATOM 1737 O O . GLY B 1 49 ? -0.85 -31.062 -2.646 1 95.62 49 GLY B O 1
ATOM 1738 N N . SER B 1 50 ? -1.171 -28.938 -2.129 1 96.75 50 SER B N 1
ATOM 1739 C CA . SER B 1 50 ? -2.564 -28.953 -2.562 1 96.75 50 SER B CA 1
ATOM 1740 C C . SER B 1 50 ? -2.67 -29.094 -4.078 1 96.75 50 SER B C 1
ATOM 1742 O O . SER B 1 50 ? -3.756 -29.344 -4.609 1 96.75 50 SER B O 1
ATOM 1744 N N . THR B 1 51 ? -1.609 -28.875 -4.785 1 97.12 51 THR B N 1
ATOM 1745 C CA . THR B 1 51 ? -1.594 -29.078 -6.23 1 97.12 51 THR B CA 1
ATOM 1746 C C . THR B 1 51 ? -0.317 -29.781 -6.668 1 97.12 51 THR B C 1
ATOM 1748 O O . THR B 1 51 ? 0.738 -29.609 -6.055 1 97.12 51 THR B O 1
ATOM 1751 N N . LYS B 1 52 ? -0.418 -30.516 -7.719 1 96.44 52 LYS B N 1
ATOM 1752 C CA . LYS B 1 52 ? 0.724 -31.266 -8.234 1 96.44 52 LYS B CA 1
ATOM 1753 C C . LYS B 1 52 ? 1.283 -30.625 -9.5 1 96.44 52 LYS B C 1
ATOM 1755 O O . LYS B 1 52 ? 2.299 -31.078 -10.031 1 96.44 52 LYS B O 1
ATOM 1760 N N . ASN B 1 53 ? 0.601 -29.594 -9.953 1 97.44 53 ASN B N 1
ATOM 1761 C CA . ASN B 1 53 ? 1.033 -28.891 -11.156 1 97.44 53 ASN B CA 1
ATOM 1762 C C . ASN B 1 53 ? 0.756 -27.391 -11.055 1 97.44 53 ASN B C 1
ATOM 1764 O O . ASN B 1 53 ? 0.036 -26.953 -10.156 1 97.44 53 ASN B O 1
ATOM 1768 N N . TYR B 1 54 ? 1.45 -26.625 -11.883 1 97.38 54 TYR B N 1
ATOM 1769 C CA . TYR B 1 54 ? 1.121 -25.219 -12 1 97.38 54 TYR B CA 1
ATOM 1770 C C . TYR B 1 54 ? 0.395 -24.922 -13.312 1 97.38 54 TYR B C 1
ATOM 1772 O O . TYR B 1 54 ? 0.53 -25.688 -14.273 1 97.38 54 TYR B O 1
ATOM 1780 N N . THR B 1 55 ? -0.403 -23.906 -13.375 1 95.69 55 THR B N 1
ATOM 1781 C CA . THR B 1 55 ? -1.169 -23.516 -14.547 1 95.69 55 THR B CA 1
ATOM 1782 C C . THR B 1 55 ? -0.281 -22.781 -15.555 1 95.69 55 THR B C 1
ATOM 1784 O O . THR B 1 55 ? 0.678 -22.109 -15.172 1 95.69 55 THR B O 1
ATOM 1787 N N . ASN B 1 56 ? -0.54 -23.016 -16.906 1 95.88 56 ASN B N 1
ATOM 1788 C CA . ASN B 1 56 ? 0.122 -22.266 -17.969 1 95.88 56 ASN B CA 1
ATOM 1789 C C . ASN B 1 56 ? -0.438 -20.844 -18.078 1 95.88 56 ASN B C 1
ATOM 1791 O O . ASN B 1 56 ? -1.213 -20.562 -19 1 95.88 56 ASN B O 1
ATOM 1795 N N . ALA B 1 57 ? 0.001 -20 -17.109 1 94 57 ALA B N 1
ATOM 1796 C CA . ALA B 1 57 ? -0.538 -18.641 -17.016 1 94 57 ALA B CA 1
ATOM 1797 C C . ALA B 1 57 ? 0.562 -17.641 -16.688 1 94 57 ALA B C 1
ATOM 1799 O O . ALA B 1 57 ? 1.594 -18 -16.125 1 94 57 ALA B O 1
ATOM 1800 N N . VAL B 1 58 ? 0.337 -16.438 -17.125 1 94.44 58 VAL B N 1
ATOM 1801 C CA . VAL B 1 58 ? 1.25 -15.336 -16.844 1 94.44 58 VAL B CA 1
ATOM 1802 C C . VAL B 1 58 ? 0.545 -14.281 -15.992 1 94.44 58 VAL B C 1
ATOM 1804 O O . VAL B 1 58 ? -0.658 -14.062 -16.141 1 94.44 58 VAL B O 1
ATOM 1807 N N . GLN B 1 59 ? 1.326 -13.672 -15.094 1 93.44 59 GLN B N 1
ATOM 1808 C CA . GLN B 1 59 ? 0.762 -12.688 -14.18 1 93.44 59 GLN B CA 1
ATOM 1809 C C . GLN B 1 59 ? 1.824 -11.688 -13.727 1 93.44 59 GLN B C 1
ATOM 1811 O O . GLN B 1 59 ? 2.996 -12.047 -13.578 1 93.44 59 GLN B O 1
ATOM 1816 N N . GLY B 1 60 ? 1.399 -10.383 -13.57 1 94.56 60 GLY B N 1
ATOM 1817 C CA . GLY B 1 60 ? 2.273 -9.398 -12.953 1 94.56 60 GLY B CA 1
ATOM 1818 C C . GLY B 1 60 ? 2.283 -9.469 -11.438 1 94.56 60 GLY B C 1
ATOM 1819 O O . GLY B 1 60 ? 1.265 -9.789 -10.82 1 94.56 60 GLY B O 1
ATOM 1820 N N . TYR B 1 61 ? 3.457 -9.156 -10.883 1 96.94 61 TYR B N 1
ATOM 1821 C CA . TYR B 1 61 ? 3.621 -9.211 -9.43 1 96.94 61 TYR B CA 1
ATOM 1822 C C . TYR B 1 61 ? 4.211 -7.906 -8.898 1 96.94 61 TYR B C 1
ATOM 1824 O O . TYR B 1 61 ? 5.078 -7.305 -9.539 1 96.94 61 TYR B O 1
ATOM 1832 N N . VAL B 1 62 ? 3.746 -7.5 -7.75 1 97.81 62 VAL B N 1
ATOM 1833 C CA . VAL B 1 62 ? 4.281 -6.324 -7.078 1 97.81 62 VAL B CA 1
ATOM 1834 C C . VAL B 1 62 ? 4.215 -6.512 -5.562 1 97.81 62 VAL B C 1
ATOM 1836 O O . VAL B 1 62 ? 3.283 -7.141 -5.055 1 97.81 62 VAL B O 1
ATOM 1839 N N . HIS B 1 63 ? 5.156 -6.012 -4.875 1 98.25 63 HIS B N 1
ATOM 1840 C CA . HIS B 1 63 ? 5.211 -6.078 -3.42 1 98.25 63 HIS B CA 1
ATOM 1841 C C . HIS B 1 63 ? 4.184 -5.141 -2.787 1 98.25 63 HIS B C 1
ATOM 1843 O O . HIS B 1 63 ? 4.012 -4.008 -3.242 1 98.25 63 HIS B O 1
ATOM 1849 N N . VAL B 1 64 ? 3.662 -5.516 -1.741 1 97.06 64 VAL B N 1
ATOM 1850 C CA . VAL B 1 64 ? 2.594 -4.797 -1.059 1 97.06 64 VAL B CA 1
ATOM 1851 C C . VAL B 1 64 ? 3.068 -3.391 -0.695 1 97.06 64 VAL B C 1
ATOM 1853 O O . VAL B 1 64 ? 2.328 -2.418 -0.859 1 97.06 64 VAL B O 1
ATOM 1856 N N . GLU B 1 65 ? 4.254 -3.16 -0.246 1 96.5 65 GLU B N 1
ATOM 1857 C CA . GLU B 1 65 ? 4.766 -1.851 0.149 1 96.5 65 GLU B CA 1
ATOM 1858 C C . GLU B 1 65 ? 4.984 -0.954 -1.065 1 96.5 65 GLU B C 1
ATOM 1860 O O . GLU B 1 65 ? 4.895 0.272 -0.963 1 96.5 65 GLU B O 1
ATOM 1865 N N . ASP B 1 66 ? 5.305 -1.595 -2.197 1 97.88 66 ASP B N 1
ATOM 1866 C CA . ASP B 1 66 ? 5.559 -0.82 -3.408 1 97.88 66 ASP B CA 1
ATOM 1867 C C . ASP B 1 66 ? 4.281 -0.166 -3.922 1 97.88 66 ASP B C 1
ATOM 1869 O O . ASP B 1 66 ? 4.328 0.866 -4.594 1 97.88 66 ASP B O 1
ATOM 1873 N N . VAL B 1 67 ? 3.145 -0.745 -3.562 1 96.88 67 VAL B N 1
ATOM 1874 C CA . VAL B 1 67 ? 1.86 -0.158 -3.932 1 96.88 67 VAL B CA 1
ATOM 1875 C C . VAL B 1 67 ? 1.709 1.211 -3.273 1 96.88 67 VAL B C 1
ATOM 1877 O O . VAL B 1 67 ? 1.421 2.203 -3.947 1 96.88 67 VAL B O 1
ATOM 1880 N N . ALA B 1 68 ? 1.952 1.254 -2.008 1 95.38 68 ALA B N 1
ATOM 1881 C CA . ALA B 1 68 ? 1.84 2.514 -1.276 1 95.38 68 ALA B CA 1
ATOM 1882 C C . ALA B 1 68 ? 2.92 3.498 -1.713 1 95.38 68 ALA B C 1
ATOM 1884 O O . ALA B 1 68 ? 2.648 4.688 -1.889 1 95.38 68 ALA B O 1
ATOM 1885 N N . ARG B 1 69 ? 4.109 2.984 -1.914 1 96.38 69 ARG B N 1
ATOM 1886 C CA . ARG B 1 69 ? 5.211 3.84 -2.344 1 96.38 69 ARG B CA 1
ATOM 1887 C C . ARG B 1 69 ? 4.898 4.504 -3.68 1 96.38 69 ARG B C 1
ATOM 1889 O O . ARG B 1 69 ? 5.195 5.684 -3.877 1 96.38 69 ARG B O 1
ATOM 1896 N N . ALA B 1 70 ? 4.355 3.723 -4.543 1 96.5 70 ALA B N 1
ATOM 1897 C CA . ALA B 1 70 ? 3.992 4.258 -5.855 1 96.5 70 ALA B CA 1
ATOM 1898 C C . ALA B 1 70 ? 3.02 5.426 -5.719 1 96.5 70 ALA B C 1
ATOM 1900 O O . ALA B 1 70 ? 3.191 6.461 -6.367 1 96.5 70 ALA B O 1
ATOM 1901 N N . HIS B 1 71 ? 2.062 5.266 -4.883 1 94.56 71 HIS B N 1
ATOM 1902 C CA . HIS B 1 71 ? 1.075 6.32 -4.68 1 94.56 71 HIS B CA 1
ATOM 1903 C C . HIS B 1 71 ? 1.713 7.566 -4.074 1 94.56 71 HIS B C 1
ATOM 1905 O O . HIS B 1 71 ? 1.447 8.688 -4.52 1 94.56 71 HIS B O 1
ATOM 1911 N N . ILE B 1 72 ? 2.541 7.371 -3.117 1 93 72 ILE B N 1
ATOM 1912 C CA . ILE B 1 72 ? 3.213 8.492 -2.465 1 93 72 ILE B CA 1
ATOM 1913 C C . ILE B 1 72 ? 4.031 9.273 -3.492 1 93 72 ILE B C 1
ATOM 1915 O O . ILE B 1 72 ? 3.904 10.492 -3.598 1 93 72 ILE B O 1
ATOM 1919 N N . LEU B 1 73 ? 4.793 8.57 -4.285 1 92.75 73 LEU B N 1
ATOM 1920 C CA . LEU B 1 73 ? 5.676 9.203 -5.262 1 92.75 73 LEU B CA 1
ATOM 1921 C C . LEU B 1 73 ? 4.871 9.953 -6.316 1 92.75 73 LEU B C 1
ATOM 1923 O O . LEU B 1 73 ? 5.203 11.094 -6.66 1 92.75 73 LEU B O 1
ATOM 1927 N N . VAL B 1 74 ? 3.83 9.328 -6.793 1 92.25 74 VAL B N 1
ATOM 1928 C CA . VAL B 1 74 ? 3.018 9.922 -7.848 1 92.25 74 VAL B CA 1
ATOM 1929 C C . VAL B 1 74 ? 2.346 11.195 -7.324 1 92.25 74 VAL B C 1
ATOM 1931 O O . VAL B 1 74 ? 2.322 12.219 -8.008 1 92.25 74 VAL B O 1
ATOM 1934 N N . TYR B 1 75 ? 1.902 11.203 -6.117 1 86.38 75 TYR B N 1
ATOM 1935 C CA . TYR B 1 75 ? 1.148 12.328 -5.57 1 86.38 75 TYR B CA 1
ATOM 1936 C C . TYR B 1 75 ? 2.082 13.445 -5.133 1 86.38 75 TYR B C 1
ATOM 1938 O O . TYR B 1 75 ? 1.66 14.602 -5.012 1 86.38 75 TYR B O 1
ATOM 1946 N N . GLU B 1 76 ? 3.293 13.094 -4.965 1 88.06 76 GLU B N 1
ATOM 1947 C CA . GLU B 1 76 ? 4.273 14.109 -4.578 1 88.06 76 GLU B CA 1
ATOM 1948 C C . GLU B 1 76 ? 4.91 14.758 -5.805 1 88.06 76 GLU B C 1
ATOM 1950 O O . GLU B 1 76 ? 5.699 15.695 -5.68 1 88.06 76 GLU B O 1
ATOM 1955 N N . THR B 1 77 ? 4.641 14.211 -6.91 1 88.81 77 THR B N 1
ATOM 1956 C CA . THR B 1 77 ? 5.211 14.727 -8.148 1 88.81 77 THR B CA 1
ATOM 1957 C C . THR B 1 77 ? 4.16 15.492 -8.945 1 88.81 77 THR B C 1
ATOM 1959 O O . THR B 1 77 ? 3.32 14.898 -9.617 1 88.81 77 THR B O 1
ATOM 1962 N N . PRO B 1 78 ? 4.238 16.797 -8.992 1 85.19 78 PRO B N 1
ATOM 1963 C CA . PRO B 1 78 ? 3.203 17.609 -9.633 1 85.19 78 PRO B CA 1
ATOM 1964 C C . PRO B 1 78 ? 3.055 17.312 -11.125 1 85.19 78 PRO B C 1
ATOM 1966 O O . PRO B 1 78 ? 1.96 17.438 -11.68 1 85.19 78 PRO B O 1
ATOM 1969 N N . 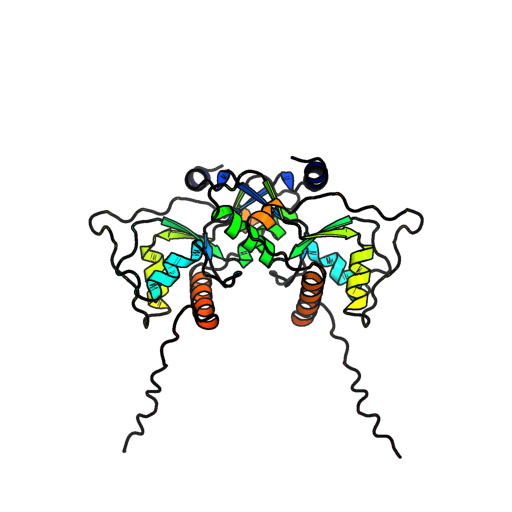SER B 1 79 ? 4.109 16.859 -11.75 1 85.81 79 SER B N 1
ATOM 1970 C CA . SER B 1 79 ? 4.082 16.641 -13.195 1 85.81 79 SER B CA 1
ATOM 1971 C C . SER B 1 79 ? 3.531 15.258 -13.531 1 85.81 79 SER B C 1
ATOM 1973 O O . SER B 1 79 ? 3.299 14.938 -14.695 1 85.81 79 SER B O 1
ATOM 1975 N N . ALA B 1 80 ? 3.328 14.438 -12.469 1 87.38 80 ALA B N 1
ATOM 1976 C CA . ALA B 1 80 ? 2.809 13.094 -12.711 1 87.38 80 ALA B CA 1
ATOM 1977 C C . ALA B 1 80 ? 1.389 13.148 -13.266 1 87.38 80 ALA B C 1
ATOM 1979 O O . ALA B 1 80 ? 0.564 13.945 -12.805 1 87.38 80 ALA B O 1
ATOM 1980 N N . SER B 1 81 ? 1.188 12.43 -14.336 1 86.31 81 SER B N 1
ATOM 1981 C CA . SER B 1 81 ? -0.131 12.406 -14.961 1 86.31 81 SER B CA 1
ATOM 1982 C C . SER B 1 81 ? -0.391 11.07 -15.648 1 86.31 81 SER B C 1
ATOM 1984 O O . SER B 1 81 ? 0.548 10.336 -15.977 1 86.31 81 SER B O 1
ATOM 1986 N N . GLY B 1 82 ? -1.69 10.727 -15.719 1 87 82 GLY B N 1
ATOM 1987 C CA . GLY B 1 82 ? -2.066 9.523 -16.453 1 87 82 GLY B CA 1
ATOM 1988 C C . GLY B 1 82 ? -2.08 8.281 -15.578 1 87 82 GLY B C 1
ATOM 1989 O O . GLY B 1 82 ? -2.373 8.352 -14.383 1 87 82 GLY B O 1
ATOM 1990 N N . ARG B 1 83 ? -1.896 7.195 -16.312 1 86.5 83 ARG B N 1
ATOM 1991 C CA . ARG B 1 83 ? -2.016 5.906 -15.641 1 86.5 83 ARG B CA 1
ATOM 1992 C C . ARG B 1 83 ? -0.647 5.254 -15.453 1 86.5 83 ARG B C 1
ATOM 1994 O O . ARG B 1 83 ? 0.201 5.316 -16.344 1 86.5 83 ARG B O 1
ATOM 2001 N N . TYR B 1 84 ? -0.478 4.719 -14.266 1 90.56 84 TYR B N 1
ATOM 2002 C CA . TYR B 1 84 ? 0.75 4.016 -13.914 1 90.56 84 TYR B CA 1
ATOM 2003 C C . TYR B 1 84 ? 0.462 2.559 -13.57 1 90.56 84 TYR B C 1
ATOM 2005 O O . TYR B 1 84 ? -0.338 2.271 -12.68 1 90.56 84 TYR B O 1
ATOM 2013 N N . LEU B 1 85 ? 1.072 1.662 -14.328 1 90.44 85 LEU B N 1
ATOM 2014 C CA . LEU B 1 85 ? 1.028 0.253 -13.953 1 90.44 85 LEU B CA 1
ATOM 2015 C C . LEU B 1 85 ? 2.086 -0.061 -12.898 1 90.44 85 LEU B C 1
ATOM 2017 O O . LEU B 1 85 ? 3.279 0.141 -13.133 1 90.44 85 LEU B O 1
ATOM 2021 N N . CYS B 1 86 ? 1.637 -0.465 -11.773 1 95.06 86 CYS B N 1
ATOM 2022 C CA . CYS B 1 86 ? 2.545 -0.792 -10.68 1 95.06 86 CYS B CA 1
ATOM 2023 C C . CYS B 1 86 ? 2.867 -2.281 -10.664 1 95.06 86 CYS B C 1
ATOM 2025 O O . CYS B 1 86 ? 2.17 -3.064 -10.016 1 95.06 86 CYS B O 1
ATOM 2027 N N . ALA B 1 87 ? 3.867 -2.635 -11.344 1 96.38 87 ALA B N 1
ATOM 2028 C CA . ALA B 1 87 ? 4.332 -4.004 -11.539 1 96.38 87 ALA B CA 1
ATOM 2029 C C . ALA B 1 87 ? 5.855 -4.078 -11.531 1 96.38 87 ALA B C 1
ATOM 2031 O O . ALA B 1 87 ? 6.527 -3.271 -12.18 1 96.38 87 ALA B O 1
ATOM 2032 N N . GLU B 1 88 ? 6.34 -4.957 -10.75 1 97.94 88 GLU B N 1
ATOM 2033 C CA . GLU B 1 88 ? 7.781 -5.172 -10.789 1 97.94 88 GLU B CA 1
ATOM 2034 C C . GLU B 1 88 ? 8.18 -6.043 -11.977 1 97.94 88 GLU B C 1
ATOM 2036 O O . GLU B 1 88 ? 9.086 -5.684 -12.734 1 97.94 88 GLU B O 1
ATOM 2041 N N . ARG B 1 89 ? 7.457 -7.172 -12.094 1 96.56 89 ARG B N 1
ATOM 2042 C CA . ARG B 1 89 ? 7.742 -8.109 -13.18 1 96.56 89 ARG B CA 1
ATOM 2043 C C . ARG B 1 89 ? 6.508 -8.945 -13.523 1 96.56 89 ARG B C 1
ATOM 2045 O O . ARG B 1 89 ? 5.633 -9.141 -12.672 1 96.56 89 ARG B O 1
ATOM 2052 N N . VAL B 1 90 ? 6.418 -9.281 -14.82 1 96 90 VAL B N 1
ATOM 2053 C CA . VAL B 1 90 ? 5.434 -10.258 -15.273 1 96 90 VAL B CA 1
ATOM 2054 C C . VAL B 1 90 ? 6.078 -11.633 -15.383 1 96 90 VAL B C 1
ATOM 2056 O O . VAL B 1 90 ? 7.082 -11.805 -16.078 1 96 90 VAL B O 1
ATOM 2059 N N . LEU B 1 91 ? 5.461 -12.617 -14.695 1 96.81 91 LEU B N 1
ATOM 2060 C CA . LEU B 1 91 ? 6.051 -13.953 -14.641 1 96.81 91 LEU B CA 1
ATOM 2061 C C . LEU B 1 91 ? 5.055 -15.008 -15.109 1 96.81 91 LEU B C 1
ATOM 2063 O O . LEU B 1 91 ? 3.848 -14.859 -14.906 1 96.81 91 LEU B O 1
ATOM 2067 N N . HIS B 1 92 ? 5.602 -16.016 -15.727 1 96.88 92 HIS B N 1
ATOM 2068 C CA . HIS B 1 92 ? 4.855 -17.266 -15.875 1 96.88 92 HIS B CA 1
ATOM 2069 C C . HIS B 1 92 ? 4.824 -18.047 -14.57 1 96.88 92 HIS B C 1
ATOM 2071 O O . HIS B 1 92 ? 5.777 -18 -13.789 1 96.88 92 HIS B O 1
ATOM 2077 N N . ARG B 1 93 ? 3.768 -18.812 -14.398 1 97.5 93 ARG B N 1
ATOM 2078 C CA . ARG B 1 93 ? 3.654 -19.578 -13.164 1 97.5 93 ARG B CA 1
ATOM 2079 C C . ARG B 1 93 ? 4.832 -20.531 -13.008 1 97.5 93 ARG B C 1
ATOM 2081 O O . ARG B 1 93 ? 5.258 -20.812 -11.883 1 97.5 93 ARG B O 1
ATOM 2088 N N . GLY B 1 94 ? 5.336 -21.016 -14.086 1 97.56 94 GLY B N 1
ATOM 2089 C CA . GLY B 1 94 ? 6.535 -21.844 -14.039 1 97.56 94 GLY B CA 1
ATOM 2090 C C . GLY B 1 94 ? 7.723 -21.141 -13.414 1 97.56 94 GLY B C 1
ATOM 2091 O O . GLY B 1 94 ? 8.484 -21.75 -12.664 1 97.56 94 GLY B O 1
ATOM 2092 N N . ASP B 1 95 ? 7.934 -19.875 -13.703 1 98.12 95 ASP B N 1
ATOM 2093 C CA . ASP B 1 95 ? 9 -19.094 -13.094 1 98.12 95 ASP B CA 1
ATOM 2094 C C . ASP B 1 95 ? 8.773 -18.922 -11.594 1 98.12 95 ASP B C 1
ATOM 2096 O O . ASP B 1 95 ? 9.719 -18.953 -10.812 1 98.12 95 ASP B O 1
ATOM 2100 N N . VAL B 1 96 ? 7.527 -18.734 -11.219 1 98.5 96 VAL B N 1
ATOM 2101 C CA . VAL B 1 96 ? 7.172 -18.547 -9.82 1 98.5 96 VAL B CA 1
ATOM 2102 C C . VAL B 1 96 ? 7.559 -19.797 -9.023 1 98.5 96 VAL B C 1
ATOM 2104 O O . VAL B 1 96 ? 8.227 -19.703 -7.992 1 98.5 96 VAL B O 1
ATOM 2107 N N . VAL B 1 97 ? 7.168 -20.984 -9.531 1 98.38 97 VAL B N 1
ATOM 2108 C CA . VAL B 1 97 ? 7.445 -22.219 -8.789 1 98.38 97 VAL B CA 1
ATOM 2109 C C . VAL B 1 97 ? 8.945 -22.469 -8.75 1 98.38 97 VAL B C 1
ATOM 2111 O O . VAL B 1 97 ? 9.469 -23 -7.773 1 98.38 97 VAL B O 1
ATOM 2114 N N . GLU B 1 98 ? 9.648 -22.109 -9.781 1 98.38 98 GLU B N 1
ATOM 2115 C CA . GLU B 1 98 ? 11.102 -22.25 -9.781 1 98.38 98 GLU B CA 1
ATOM 2116 C C . GLU B 1 98 ? 11.742 -21.391 -8.703 1 98.38 98 GLU B C 1
ATOM 2118 O O . GLU B 1 98 ? 12.664 -21.828 -8.016 1 98.38 98 GLU B O 1
ATOM 2123 N N . ILE B 1 99 ? 11.312 -20.188 -8.594 1 98.62 99 ILE B N 1
ATOM 2124 C CA . ILE B 1 99 ? 11.812 -19.281 -7.566 1 98.62 99 ILE B CA 1
ATOM 2125 C C . ILE B 1 99 ? 11.531 -19.875 -6.184 1 98.62 99 ILE B C 1
ATOM 2127 O O . ILE B 1 99 ? 12.414 -19.906 -5.324 1 98.62 99 ILE B O 1
ATOM 2131 N N . LEU B 1 100 ? 10.297 -20.328 -5.984 1 98.62 100 LEU B N 1
ATOM 2132 C CA . LEU B 1 100 ? 9.906 -20.906 -4.703 1 98.62 100 LEU B CA 1
ATOM 2133 C C . LEU B 1 100 ? 10.75 -22.141 -4.383 1 98.62 100 LEU B C 1
ATOM 2135 O O . LEU B 1 100 ? 11.172 -22.328 -3.242 1 98.62 100 LEU B O 1
ATOM 2139 N N . ALA B 1 101 ? 11.023 -22.953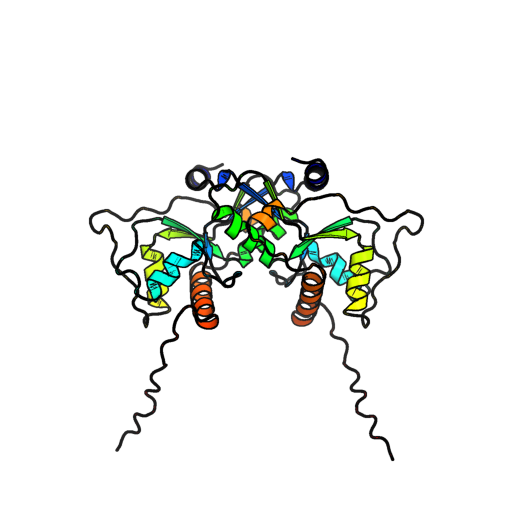 -5.391 1 98.31 101 ALA B N 1
ATOM 2140 C CA . ALA B 1 101 ? 11.805 -24.172 -5.199 1 98.31 101 ALA B CA 1
ATOM 2141 C C . ALA B 1 101 ? 13.234 -23.844 -4.793 1 98.31 101 ALA B C 1
ATOM 2143 O O . ALA B 1 101 ? 13.852 -24.594 -4.027 1 98.31 101 ALA B O 1
ATOM 2144 N N . LYS B 1 102 ? 13.688 -22.797 -5.281 1 98.06 102 LYS B N 1
ATOM 2145 C CA . LYS B 1 102 ? 15.047 -22.375 -4.945 1 98.06 102 LYS B CA 1
ATOM 2146 C C . LYS B 1 102 ? 15.141 -21.938 -3.486 1 98.06 102 LYS B C 1
ATOM 2148 O O . LYS B 1 102 ? 16.094 -22.266 -2.789 1 98.06 102 LYS B O 1
ATOM 2153 N N . PHE B 1 103 ? 14.172 -21.234 -3.021 1 97.75 103 PHE B N 1
ATOM 2154 C CA . PHE B 1 103 ? 14.211 -20.672 -1.673 1 97.75 103 PHE B CA 1
ATOM 2155 C C . PHE B 1 103 ? 13.758 -21.703 -0.65 1 97.75 103 PHE B C 1
ATOM 2157 O O . PHE B 1 103 ? 14.219 -21.703 0.495 1 97.75 103 PHE B O 1
ATOM 2164 N N . PHE B 1 104 ? 12.852 -22.531 -1.082 1 97.75 104 PHE B N 1
ATOM 2165 C CA . PHE B 1 104 ? 12.195 -23.438 -0.135 1 97.75 104 PHE B CA 1
ATOM 2166 C C . PHE B 1 104 ? 12.102 -24.844 -0.704 1 97.75 104 PHE B C 1
ATOM 2168 O O . PHE B 1 104 ? 11.008 -25.375 -0.855 1 97.75 104 PHE B O 1
ATOM 2175 N N . PRO B 1 105 ? 13.164 -25.469 -0.804 1 96.69 105 PRO B N 1
ATOM 2176 C CA . PRO B 1 105 ? 13.18 -26.797 -1.429 1 96.69 105 PRO B CA 1
ATOM 2177 C C . PRO B 1 105 ? 12.539 -27.859 -0.552 1 96.69 105 PRO B C 1
ATOM 2179 O O . PRO B 1 105 ? 12.258 -28.969 -1.025 1 96.69 105 PRO B O 1
ATOM 2182 N N . GLU B 1 106 ? 12.273 -27.562 0.64 1 96.62 106 GLU B N 1
ATOM 2183 C CA . GLU B 1 106 ? 11.727 -28.531 1.574 1 96.62 106 GLU B CA 1
ATOM 2184 C C . GLU B 1 106 ? 10.242 -28.75 1.335 1 96.62 106 GLU B C 1
ATOM 2186 O O . GLU B 1 106 ? 9.656 -29.719 1.84 1 96.62 106 GLU B O 1
ATOM 2191 N N . TYR B 1 107 ? 9.633 -27.922 0.635 1 97.81 107 TYR B N 1
ATOM 2192 C CA . TYR B 1 107 ? 8.195 -28.031 0.4 1 97.81 107 TYR B CA 1
ATOM 2193 C C . TYR B 1 107 ? 7.91 -28.781 -0.887 1 97.81 107 TYR B C 1
ATOM 2195 O O . TYR B 1 107 ? 8.781 -28.906 -1.751 1 97.81 107 TYR B O 1
ATOM 2203 N N . PRO B 1 108 ? 6.719 -29.328 -0.994 1 97.19 108 PRO B N 1
ATOM 2204 C CA . PRO B 1 108 ? 6.363 -30.125 -2.176 1 97.19 108 PRO B CA 1
ATOM 2205 C C . PRO B 1 108 ? 5.973 -29.25 -3.369 1 97.19 108 PRO B C 1
ATOM 2207 O O . PRO B 1 108 ? 4.852 -29.359 -3.873 1 97.19 108 PRO B O 1
ATOM 2210 N N . ILE B 1 109 ? 6.832 -28.484 -3.949 1 97.75 109 ILE B N 1
ATOM 2211 C CA . ILE B 1 109 ? 6.582 -27.531 -5.023 1 97.75 109 ILE B CA 1
ATOM 2212 C C . ILE B 1 109 ? 6.375 -28.281 -6.34 1 97.75 109 ILE B C 1
ATOM 2214 O O . ILE B 1 109 ? 7.207 -29.094 -6.73 1 97.75 109 ILE B O 1
ATOM 2218 N N . PRO B 1 110 ? 5.289 -27.984 -6.977 1 97.25 110 PRO B N 1
ATOM 2219 C CA . PRO B 1 110 ? 5.051 -28.641 -8.266 1 97.25 110 PRO B CA 1
ATOM 2220 C C . PRO B 1 110 ? 5.902 -28.047 -9.391 1 97.25 110 PRO B C 1
ATOM 2222 O O . PRO B 1 110 ? 5.84 -26.844 -9.656 1 97.25 110 PRO B O 1
ATOM 2225 N N . LEU B 1 111 ? 6.613 -28.859 -10.102 1 95.06 111 LEU B N 1
ATOM 2226 C CA . LEU B 1 111 ? 7.516 -28.344 -11.133 1 95.06 111 LEU B CA 1
ATOM 2227 C C . LEU B 1 111 ? 6.992 -28.672 -12.523 1 95.06 111 LEU B C 1
ATOM 2229 O O . LEU B 1 111 ? 7.598 -28.297 -13.523 1 95.06 111 LEU B O 1
ATOM 2233 N N . LYS B 1 112 ? 5.801 -29.281 -12.578 1 95.19 112 LYS B N 1
ATOM 2234 C CA . LYS B 1 112 ? 5.215 -29.625 -13.867 1 95.19 112 LYS B CA 1
ATOM 2235 C C . LYS B 1 112 ? 4.02 -28.734 -14.188 1 95.19 112 LYS B C 1
ATOM 2237 O O . LYS B 1 112 ? 3.246 -28.391 -13.297 1 95.19 112 LYS B O 1
ATOM 2242 N N . SER B 1 113 ? 3.861 -28.516 -15.477 1 95.56 113 SER B N 1
ATOM 2243 C CA . SER B 1 113 ? 2.715 -27.734 -15.93 1 95.56 113 SER B CA 1
ATOM 2244 C C . SER B 1 113 ? 1.471 -28.609 -16.062 1 95.56 113 SER B C 1
ATOM 2246 O O . SER B 1 113 ? 1.57 -29.797 -16.359 1 95.56 113 SER B O 1
ATOM 2248 N N . LYS B 1 114 ? 0.377 -28 -15.82 1 93.25 114 LYS B N 1
ATOM 2249 C CA . LYS B 1 114 ? -0.889 -28.688 -16.031 1 93.25 114 LYS B CA 1
ATOM 2250 C C . LYS B 1 114 ? -1.072 -29.062 -17.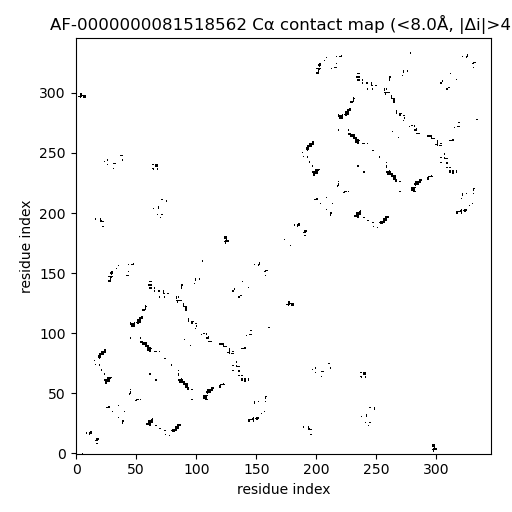5 1 93.25 114 LYS B C 1
ATOM 2252 O O . LYS B 1 114 ? -1.676 -30.094 -17.812 1 93.25 114 LYS B O 1
ATOM 2257 N N . ASP B 1 115 ? -0.603 -28.156 -18.344 1 89.12 115 ASP B N 1
ATOM 2258 C CA . ASP B 1 115 ? -0.68 -28.391 -19.781 1 89.12 115 ASP B CA 1
ATOM 2259 C C . ASP B 1 115 ? 0.71 -28.609 -20.391 1 89.12 115 ASP B C 1
ATOM 2261 O O . ASP B 1 115 ? 1.261 -27.703 -21.016 1 89.12 115 ASP B O 1
ATOM 2265 N N . GLU B 1 116 ? 1.216 -29.703 -20.281 1 85.19 116 GLU B N 1
ATOM 2266 C CA . GLU B 1 116 ? 2.584 -29.984 -20.703 1 85.19 116 GLU B CA 1
ATOM 2267 C C . GLU B 1 116 ? 2.707 -29.969 -22.234 1 85.19 116 GLU B C 1
ATOM 2269 O O . GLU B 1 116 ? 3.807 -29.812 -22.766 1 85.19 116 GLU B O 1
ATOM 2274 N N . THR B 1 117 ? 1.61 -30.031 -22.844 1 87.06 117 THR B N 1
ATOM 2275 C CA . THR B 1 117 ? 1.661 -30.125 -24.297 1 87.06 117 THR B CA 1
ATOM 2276 C C . THR B 1 117 ? 1.664 -28.75 -24.938 1 87.06 117 THR B C 1
ATOM 2278 O O . THR B 1 117 ? 1.905 -28.609 -26.141 1 87.06 117 THR B O 1
ATOM 2281 N N . LYS B 1 118 ? 1.419 -27.781 -24.219 1 91.44 118 LYS B N 1
ATOM 2282 C CA . LYS B 1 118 ? 1.356 -26.422 -24.766 1 91.44 118 LYS B CA 1
ATOM 2283 C C . LYS B 1 118 ? 2.582 -25.609 -24.344 1 91.44 118 LYS B C 1
ATOM 2285 O O . LYS B 1 118 ? 3.066 -25.734 -23.219 1 91.44 118 LYS B O 1
ATOM 2290 N N . PRO B 1 119 ? 3.062 -24.891 -25.281 1 93.38 119 PRO B N 1
ATOM 2291 C CA . PRO B 1 119 ? 4.18 -24.031 -24.906 1 93.38 119 PRO B CA 1
ATOM 2292 C C . PRO B 1 119 ? 3.811 -23.031 -23.812 1 93.38 119 PRO B C 1
ATOM 2294 O O . PRO B 1 119 ? 2.656 -22.609 -23.719 1 93.38 119 PRO B O 1
ATOM 2297 N N . ARG B 1 120 ? 4.828 -22.641 -23.016 1 93.25 120 ARG B N 1
ATOM 2298 C CA . ARG B 1 120 ? 4.613 -21.641 -21.984 1 93.25 120 ARG B CA 1
ATOM 2299 C C . ARG B 1 120 ? 4.109 -20.328 -22.578 1 93.25 120 ARG B C 1
ATOM 2301 O O . ARG B 1 120 ? 4.652 -19.844 -23.578 1 93.25 120 ARG B O 1
ATOM 2308 N N . LEU B 1 121 ? 3.045 -19.891 -21.969 1 93.5 121 LEU B N 1
ATOM 2309 C CA . LEU B 1 121 ? 2.633 -18.531 -22.344 1 93.5 121 LEU B CA 1
ATOM 2310 C C . LEU B 1 121 ? 3.74 -17.531 -22.062 1 93.5 121 LEU B C 1
ATOM 2312 O O . LEU B 1 121 ? 4.414 -17.609 -21.031 1 93.5 121 LEU B O 1
ATOM 2316 N N . LYS B 1 122 ? 3.934 -16.641 -22.984 1 91.81 122 LYS B N 1
ATOM 2317 C CA . LYS B 1 122 ? 4.969 -15.617 -22.828 1 91.81 122 LYS B CA 1
ATOM 2318 C C . LYS B 1 122 ? 4.445 -14.422 -22.031 1 91.81 122 LYS B C 1
ATOM 2320 O O . LYS B 1 122 ? 3.311 -13.984 -22.219 1 91.81 122 LYS B O 1
ATOM 2325 N N . PRO B 1 123 ? 5.266 -13.883 -21.125 1 91.12 123 PRO B N 1
ATOM 2326 C CA . PRO B 1 123 ? 4.863 -12.664 -20.422 1 91.12 123 PRO B CA 1
ATOM 2327 C C . PRO B 1 123 ? 4.547 -11.516 -21.359 1 91.12 123 PRO B C 1
ATOM 2329 O O . PRO B 1 123 ? 5.219 -11.344 -22.391 1 91.12 123 PRO B O 1
ATOM 2332 N N . TYR B 1 124 ? 3.463 -10.836 -21.078 1 86.31 124 TYR B N 1
ATOM 2333 C CA . TYR B 1 124 ? 3.145 -9.656 -21.875 1 86.31 124 TYR B CA 1
ATOM 2334 C C . TYR B 1 124 ? 4.125 -8.531 -21.594 1 86.31 124 TYR B C 1
ATOM 2336 O O . TYR B 1 124 ? 4.668 -8.43 -20.484 1 86.31 124 TYR B O 1
ATOM 2344 N N . LYS B 1 125 ? 4.309 -7.746 -22.531 1 84.12 125 LYS B N 1
ATOM 2345 C CA . LYS B 1 125 ? 5.203 -6.605 -22.375 1 84.12 125 LYS B CA 1
ATOM 2346 C C . LYS B 1 125 ? 4.535 -5.48 -21.594 1 84.12 125 LYS B C 1
ATOM 2348 O O . LYS B 1 125 ? 3.35 -5.207 -21.781 1 84.12 125 LYS B O 1
ATOM 2353 N N . PHE B 1 126 ? 5.301 -4.988 -20.703 1 87 126 PHE B N 1
ATOM 2354 C CA . PHE B 1 126 ? 4.852 -3.826 -19.953 1 87 126 PHE B CA 1
ATOM 2355 C C . PHE B 1 126 ? 6.027 -2.934 -19.578 1 87 126 PHE B C 1
ATOM 2357 O O . PHE B 1 126 ? 7.184 -3.307 -19.781 1 87 126 PHE B O 1
ATOM 2364 N N . SER B 1 127 ? 5.633 -1.736 -19.203 1 89.31 127 SER B N 1
ATOM 2365 C CA . SER B 1 127 ? 6.699 -0.864 -18.719 1 89.31 127 SER B CA 1
ATOM 2366 C C . SER B 1 127 ? 6.363 -0.285 -17.344 1 89.31 127 SER B C 1
ATOM 2368 O O . SER B 1 127 ? 5.254 0.209 -17.125 1 89.31 127 SER B O 1
ATOM 2370 N N . ASN B 1 128 ? 7.367 -0.441 -16.469 1 93.06 128 ASN B N 1
ATOM 2371 C CA . ASN B 1 128 ? 7.254 0.211 -15.172 1 93.06 128 ASN B CA 1
ATOM 2372 C C . ASN B 1 128 ? 8.234 1.373 -15.039 1 93.06 128 ASN B C 1
ATOM 2374 O O . ASN B 1 128 ? 8.555 1.801 -13.93 1 93.06 128 ASN B O 1
ATOM 2378 N N . GLN B 1 129 ? 8.664 1.825 -16.25 1 93.31 129 GLN B N 1
ATOM 2379 C CA . GLN B 1 129 ? 9.688 2.867 -16.297 1 93.31 129 GLN B CA 1
ATOM 2380 C C . GLN B 1 129 ? 9.156 4.188 -15.742 1 93.31 129 GLN B C 1
ATOM 2382 O O . GLN B 1 129 ? 9.891 4.941 -15.109 1 93.31 129 GLN B O 1
ATOM 2387 N N . LYS B 1 130 ? 7.891 4.473 -15.961 1 92.12 130 LYS B N 1
ATOM 2388 C CA . LYS B 1 130 ? 7.305 5.715 -15.469 1 92.12 130 LYS B CA 1
ATOM 2389 C C . LYS B 1 130 ? 7.441 5.828 -13.953 1 92.12 130 LYS B C 1
ATOM 2391 O O . LYS B 1 130 ? 7.785 6.891 -13.43 1 92.12 130 LYS B O 1
ATOM 2396 N N . LEU B 1 131 ? 7.215 4.758 -13.273 1 95.88 131 LEU B N 1
ATOM 2397 C CA . LEU B 1 131 ? 7.324 4.758 -11.82 1 95.88 131 LEU B CA 1
ATOM 2398 C C . LEU B 1 131 ? 8.781 4.797 -11.383 1 95.88 131 LEU B C 1
ATOM 2400 O O . LEU B 1 131 ? 9.125 5.477 -10.414 1 95.88 131 LEU B O 1
ATOM 2404 N N . LYS B 1 132 ? 9.609 4.102 -12.141 1 96.5 132 LYS B N 1
ATOM 2405 C CA . LYS B 1 132 ? 11.039 4.137 -11.836 1 96.5 132 LYS B CA 1
ATOM 2406 C C . LYS B 1 132 ? 11.602 5.543 -12.016 1 96.5 132 LYS B C 1
ATOM 2408 O O . LYS B 1 132 ? 12.438 5.984 -11.227 1 96.5 132 LYS B O 1
ATOM 2413 N N . ASP B 1 133 ? 11.078 6.227 -13.016 1 95.12 133 ASP B N 1
ATOM 2414 C CA . ASP B 1 133 ? 11.523 7.594 -13.273 1 95.12 133 ASP B CA 1
ATOM 2415 C C . ASP B 1 133 ? 11.141 8.523 -12.125 1 95.12 133 ASP B C 1
ATOM 2417 O O . ASP B 1 133 ? 11.812 9.531 -11.883 1 95.12 133 ASP B O 1
ATOM 2421 N N . LEU B 1 134 ? 10.094 8.18 -11.438 1 93.62 134 LEU B N 1
ATOM 2422 C CA . LEU B 1 134 ? 9.648 8.984 -10.312 1 93.62 134 LEU B CA 1
ATOM 2423 C C . LEU B 1 134 ? 10.461 8.656 -9.055 1 93.62 134 LEU B C 1
ATOM 2425 O O . LEU B 1 134 ? 10.32 9.328 -8.031 1 93.62 134 LEU B O 1
ATOM 2429 N N . GLY B 1 135 ? 11.289 7.59 -9.188 1 94.44 135 GLY B N 1
ATOM 2430 C CA . GLY B 1 135 ? 12.148 7.25 -8.062 1 94.44 135 GLY B CA 1
ATOM 2431 C C . GLY B 1 135 ? 11.758 5.957 -7.375 1 94.44 135 GLY B C 1
ATOM 2432 O O . GLY B 1 135 ? 12.352 5.578 -6.367 1 94.44 135 GLY B O 1
ATOM 2433 N N . LEU B 1 136 ? 10.766 5.27 -7.887 1 96.69 136 LEU B N 1
ATOM 2434 C CA . LEU B 1 136 ? 10.359 4.012 -7.262 1 96.69 136 LEU B CA 1
ATOM 2435 C C . LEU B 1 136 ? 11.406 2.928 -7.496 1 96.69 136 LEU B C 1
ATOM 2437 O O . LEU B 1 136 ? 11.773 2.645 -8.641 1 96.69 136 LEU B O 1
ATOM 2441 N N . GLN B 1 137 ? 11.922 2.404 -6.418 1 96.94 137 GLN B N 1
ATOM 2442 C CA . GLN B 1 137 ? 12.742 1.196 -6.457 1 96.94 137 GLN B CA 1
ATOM 2443 C C . GLN B 1 137 ? 11.922 -0.034 -6.078 1 96.94 137 GLN B C 1
ATOM 2445 O O . GLN B 1 137 ? 11.617 -0.244 -4.902 1 96.94 137 GLN B O 1
ATOM 2450 N N . PHE B 1 138 ? 11.602 -0.811 -7.051 1 98.19 138 PHE B N 1
ATOM 2451 C CA . PHE B 1 138 ? 10.742 -1.97 -6.82 1 98.19 138 PHE B CA 1
ATOM 2452 C C . PHE B 1 138 ? 11.469 -3.02 -5.988 1 98.19 138 PHE B C 1
ATOM 2454 O O . PHE B 1 138 ? 12.656 -3.262 -6.184 1 98.19 138 PHE B O 1
ATOM 2461 N N . THR B 1 139 ? 10.703 -3.619 -5.113 1 98.19 139 THR B N 1
ATOM 2462 C CA . THR B 1 139 ? 11.156 -4.844 -4.465 1 98.19 139 THR B CA 1
ATOM 2463 C C . THR B 1 139 ? 11.227 -5.996 -5.461 1 98.19 139 THR B C 1
ATOM 2465 O O . THR B 1 139 ? 10.227 -6.32 -6.109 1 98.19 139 THR B O 1
ATOM 2468 N N . PRO B 1 140 ? 12.398 -6.559 -5.555 1 98.69 140 PRO B N 1
ATOM 2469 C CA . PRO B 1 140 ? 12.461 -7.695 -6.48 1 98.69 140 PRO B CA 1
ATOM 2470 C C . PRO B 1 140 ? 11.453 -8.781 -6.148 1 98.69 140 PRO B C 1
ATOM 2472 O O . PRO B 1 140 ? 11.227 -9.086 -4.973 1 98.69 140 PRO B O 1
ATOM 2475 N N . VAL B 1 141 ? 10.867 -9.359 -7.18 1 98.5 141 VAL B N 1
ATOM 2476 C CA . VAL B 1 141 ? 9.797 -10.328 -7 1 98.5 141 VAL B CA 1
ATOM 2477 C C . VAL B 1 141 ? 10.297 -11.508 -6.18 1 98.5 141 VAL B C 1
ATOM 2479 O O . VAL B 1 141 ? 9.555 -12.086 -5.379 1 98.5 141 VAL B O 1
ATOM 2482 N N . GLU B 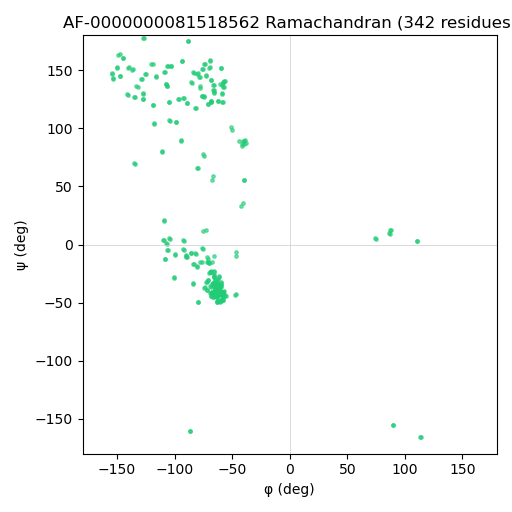1 142 ? 11.594 -11.906 -6.34 1 98.81 142 GLU B N 1
ATOM 2483 C CA . GLU B 1 142 ? 12.18 -12.969 -5.523 1 98.81 142 GLU B CA 1
ATOM 2484 C C . GLU B 1 142 ? 12.047 -12.664 -4.035 1 98.81 142 GLU B C 1
ATOM 2486 O O . GLU B 1 142 ? 11.664 -13.531 -3.246 1 98.81 142 GLU B O 1
ATOM 2491 N N . GLN B 1 143 ? 12.336 -11.43 -3.74 1 98.69 143 GLN B N 1
ATOM 2492 C CA . GLN B 1 143 ? 12.219 -11 -2.35 1 98.69 143 GLN B CA 1
ATOM 2493 C C . GLN B 1 143 ? 10.758 -10.977 -1.901 1 98.69 143 GLN B C 1
ATOM 2495 O O . GLN B 1 143 ? 10.438 -11.391 -0.787 1 98.69 143 GLN B O 1
ATOM 2500 N N . ALA B 1 144 ? 9.883 -10.453 -2.719 1 98.56 144 ALA B N 1
ATOM 2501 C CA . ALA B 1 144 ? 8.461 -10.367 -2.393 1 98.56 144 ALA B CA 1
ATOM 2502 C C . ALA B 1 144 ? 7.879 -11.758 -2.117 1 98.56 144 ALA B C 1
ATOM 2504 O O . ALA B 1 144 ? 7.141 -11.945 -1.148 1 98.56 144 ALA B O 1
ATOM 2505 N N . LEU B 1 145 ? 8.258 -12.734 -2.969 1 98.69 145 LEU B N 1
ATOM 2506 C CA . LEU B 1 145 ? 7.777 -14.102 -2.803 1 98.69 145 LEU B CA 1
ATOM 2507 C C . LEU B 1 145 ? 8.352 -14.727 -1.538 1 98.69 145 LEU B C 1
ATOM 2509 O O . LEU B 1 145 ? 7.645 -15.422 -0.807 1 98.69 145 LEU B O 1
ATOM 2513 N N . HIS B 1 146 ? 9.641 -14.492 -1.29 1 98.75 146 HIS B N 1
ATOM 2514 C CA . HIS B 1 146 ? 10.273 -14.992 -0.072 1 98.75 146 HIS B CA 1
ATOM 2515 C C . HIS B 1 146 ? 9.547 -14.477 1.17 1 98.75 146 HIS B C 1
ATOM 2517 O O . HIS B 1 146 ? 9.234 -15.25 2.074 1 98.75 146 HIS B O 1
ATOM 2523 N N . GLU B 1 147 ? 9.227 -13.227 1.178 1 98.25 147 GLU B N 1
ATOM 2524 C CA . GLU B 1 147 ? 8.555 -12.617 2.316 1 98.25 147 GLU B CA 1
ATOM 2525 C C . GLU B 1 147 ? 7.125 -13.133 2.455 1 98.25 147 GLU B C 1
ATOM 2527 O O . GLU B 1 147 ? 6.609 -13.266 3.568 1 98.25 147 GLU B O 1
ATOM 2532 N N . THR B 1 148 ? 6.52 -13.367 1.302 1 98.31 148 THR B N 1
ATOM 2533 C CA . THR B 1 148 ? 5.188 -13.961 1.336 1 98.31 148 THR B CA 1
ATOM 2534 C C . THR B 1 148 ? 5.211 -15.297 2.072 1 98.31 148 THR B C 1
ATOM 2536 O O . THR B 1 148 ? 4.418 -15.516 2.988 1 98.31 148 THR B O 1
ATOM 2539 N N . VAL B 1 149 ? 6.133 -16.156 1.761 1 98.38 149 VAL B N 1
ATOM 2540 C CA . VAL B 1 149 ? 6.211 -17.484 2.336 1 98.38 149 VAL B CA 1
ATOM 2541 C C . VAL B 1 149 ? 6.547 -17.391 3.822 1 98.38 149 VAL B C 1
ATOM 2543 O O . VAL B 1 149 ? 5.918 -18.062 4.648 1 98.38 149 VAL B O 1
ATOM 2546 N N . LYS B 1 150 ? 7.5 -16.562 4.18 1 98.25 150 LYS B N 1
ATOM 2547 C CA . LYS B 1 150 ? 7.875 -16.406 5.582 1 98.25 150 LYS B CA 1
ATOM 2548 C C . LYS B 1 150 ? 6.695 -15.922 6.418 1 98.25 150 LYS B C 1
ATOM 2550 O O . LYS B 1 150 ? 6.512 -16.359 7.555 1 98.25 150 LYS B O 1
ATOM 2555 N N . ASN B 1 151 ? 5.93 -15.094 5.832 1 97.88 151 ASN B N 1
ATOM 2556 C CA . ASN B 1 151 ? 4.766 -14.578 6.547 1 97.88 151 ASN B CA 1
ATOM 2557 C C . ASN B 1 151 ? 3.684 -15.648 6.699 1 97.88 151 ASN B C 1
ATOM 2559 O O . ASN B 1 151 ? 3.018 -15.719 7.73 1 97.88 151 ASN B O 1
ATOM 2563 N N . LEU B 1 152 ? 3.496 -16.438 5.652 1 97.75 152 LEU B N 1
ATOM 2564 C CA . LEU B 1 152 ? 2.57 -17.562 5.746 1 97.75 152 LEU B CA 1
ATOM 2565 C C . LEU B 1 152 ? 2.971 -18.5 6.875 1 97.75 152 LEU B C 1
ATOM 2567 O O . LEU B 1 152 ? 2.111 -19 7.609 1 97.75 152 LEU B O 1
ATOM 2571 N N . GLN B 1 153 ? 4.289 -18.75 7.027 1 97.38 153 GLN B N 1
ATOM 2572 C CA . GLN B 1 153 ? 4.812 -19.562 8.117 1 97.38 153 GLN B CA 1
ATOM 2573 C C . GLN B 1 153 ? 4.5 -18.922 9.477 1 97.38 153 GLN B C 1
ATOM 2575 O O . GLN B 1 153 ? 3.955 -19.578 10.359 1 97.38 153 GLN B O 1
ATOM 2580 N N . GLU B 1 154 ? 4.793 -17.688 9.539 1 96.62 154 GLU B N 1
ATOM 2581 C CA . GLU B 1 154 ? 4.648 -16.953 10.789 1 96.62 154 GLU B CA 1
ATOM 2582 C C . GLU B 1 154 ? 3.191 -16.906 11.242 1 96.62 154 GLU B C 1
ATOM 2584 O O . GLU B 1 154 ? 2.904 -16.984 12.438 1 96.62 154 GLU B O 1
ATOM 2589 N N . LYS B 1 155 ? 2.291 -16.859 10.336 1 95.94 155 LYS B N 1
ATOM 2590 C CA . LYS B 1 155 ? 0.877 -16.703 10.656 1 95.94 155 LYS B CA 1
ATOM 2591 C C . LYS B 1 155 ? 0.189 -18.047 10.805 1 95.94 155 LYS B C 1
ATOM 2593 O O . LYS B 1 155 ? -1.015 -18.109 11.062 1 95.94 155 LYS B O 1
ATOM 2598 N N . GLY B 1 156 ? 0.928 -19.094 10.531 1 95.44 156 GLY B N 1
ATOM 2599 C CA . GLY B 1 156 ? 0.424 -20.438 10.773 1 95.44 156 GLY B CA 1
ATOM 2600 C C . GLY B 1 156 ? -0.349 -21 9.602 1 95.44 156 GLY B C 1
ATOM 2601 O O . GLY B 1 156 ? -1.046 -22.016 9.734 1 95.44 156 GLY B O 1
ATOM 2602 N N . HIS B 1 157 ? -0.258 -20.344 8.469 1 96.75 157 HIS B N 1
ATOM 2603 C CA . HIS B 1 157 ? -0.954 -20.828 7.285 1 96.75 157 HIS B CA 1
ATOM 2604 C C . HIS B 1 157 ? -0.137 -21.906 6.566 1 96.75 157 HIS B C 1
ATOM 2606 O O . HIS B 1 157 ? -0.661 -22.625 5.711 1 96.75 157 HIS B O 1
ATOM 2612 N N . LEU B 1 158 ? 1.133 -21.969 6.898 1 97.06 158 LEU B N 1
ATOM 2613 C CA . LEU B 1 158 ? 2.08 -22.906 6.297 1 97.06 158 LEU B CA 1
ATOM 2614 C C . LEU B 1 158 ? 2.943 -23.562 7.363 1 97.06 158 LEU B C 1
ATOM 2616 O O . LEU B 1 158 ? 3.543 -22.875 8.195 1 97.06 158 LEU B O 1
ATOM 2620 N N . ALA B 1 159 ? 2.98 -24.844 7.367 1 95.19 159 ALA B N 1
ATOM 2621 C CA . ALA B 1 159 ? 3.787 -25.562 8.352 1 95.19 159 ALA B CA 1
ATOM 2622 C C . ALA B 1 159 ? 5.277 -25.312 8.125 1 95.19 159 ALA B C 1
ATOM 2624 O O . ALA B 1 159 ? 5.742 -25.266 6.984 1 95.19 159 ALA B O 1
ATOM 2625 N N . VAL B 1 160 ? 5.988 -25.094 9.219 1 92.75 160 VAL B N 1
ATOM 2626 C CA . VAL B 1 160 ? 7.434 -24.922 9.133 1 92.75 160 VAL B CA 1
ATOM 2627 C C . VAL B 1 160 ? 8.125 -26.281 9.25 1 92.75 160 VAL B C 1
ATOM 2629 O O . VAL B 1 160 ? 7.91 -27.016 10.227 1 92.75 160 VAL B O 1
ATOM 2632 N N . PRO B 1 161 ? 8.852 -26.578 8.281 1 84.12 161 PRO B N 1
ATOM 2633 C CA . PRO B 1 161 ? 9.508 -27.891 8.344 1 84.12 161 PRO B CA 1
ATOM 2634 C C . PRO B 1 161 ? 10.461 -28.016 9.531 1 84.12 161 PRO B C 1
ATOM 2636 O O . PRO B 1 161 ? 11.078 -27.016 9.938 1 84.12 161 PRO B O 1
ATOM 2639 N N . MET B 1 162 ? 10.32 -29 10.453 1 67.56 162 MET B N 1
ATOM 2640 C CA . MET B 1 162 ? 11.18 -29.297 11.594 1 67.56 162 MET B CA 1
ATOM 2641 C C . MET B 1 162 ? 12.641 -29.391 11.172 1 67.56 162 MET B C 1
ATOM 2643 O O . MET B 1 162 ? 12.945 -29.922 10.102 1 67.56 162 MET B O 1
ATOM 2647 N N . GLN B 1 163 ? 13.438 -28.359 11.352 1 55.84 163 GLN B N 1
ATOM 2648 C CA . GLN B 1 163 ? 14.875 -28.531 11.156 1 55.84 163 GLN B CA 1
ATOM 2649 C C . GLN B 1 163 ? 15.344 -29.875 11.695 1 55.84 163 GLN B C 1
ATOM 2651 O O . GLN B 1 163 ? 15.039 -30.234 12.836 1 55.84 163 GLN B O 1
ATOM 2656 N N . ASN B 1 164 ? 15.367 -30.906 10.992 1 45.59 164 ASN B N 1
ATOM 2657 C CA . ASN B 1 164 ? 16.125 -32.031 11.508 1 45.59 164 ASN B CA 1
ATOM 2658 C C . ASN B 1 164 ? 17.438 -31.609 12.141 1 45.59 164 ASN B C 1
ATOM 2660 O O . ASN B 1 164 ? 18.266 -30.984 11.477 1 45.59 164 ASN B O 1
ATOM 2664 N N . ASP B 1 165 ? 17.438 -31.25 13.422 1 42.78 165 ASP B N 1
ATOM 2665 C CA . ASP B 1 165 ? 18.672 -31.188 14.195 1 42.78 165 ASP B CA 1
ATOM 2666 C C . ASP B 1 165 ? 19.609 -32.344 13.852 1 42.78 165 ASP B C 1
ATOM 2668 O O . ASP B 1 165 ? 19.375 -33.469 14.242 1 42.78 165 ASP B O 1
ATOM 2672 N N . GLU B 1 166 ? 19.953 -32.531 12.672 1 40.81 166 GLU B N 1
ATOM 2673 C CA . GLU B 1 166 ? 21.047 -33.438 12.414 1 40.81 166 GLU B CA 1
ATOM 2674 C C . GLU B 1 166 ? 22.234 -33.188 13.336 1 40.81 166 GLU B C 1
ATOM 2676 O O . GLU B 1 166 ? 23.25 -33.875 13.266 1 40.81 166 GLU B O 1
ATOM 2681 N N . SER B 1 167 ? 22.297 -32.125 14.109 1 41 167 SER B N 1
ATOM 2682 C CA . SER B 1 167 ? 23.531 -32.062 14.898 1 41 167 SER B CA 1
ATOM 2683 C C . SER B 1 167 ? 23.578 -33.219 15.906 1 41 167 SER B C 1
ATOM 2685 O O . SER B 1 167 ? 24.516 -33.281 16.703 1 41 167 SER B O 1
ATOM 2687 N N . ASN B 1 168 ? 22.5 -34 16.125 1 36.97 168 ASN B N 1
ATOM 2688 C CA . ASN B 1 168 ? 22.812 -35.062 17.078 1 36.97 168 ASN B CA 1
ATOM 2689 C C . ASN B 1 168 ? 23.703 -36.125 16.453 1 36.97 168 ASN B C 1
ATOM 2691 O O . ASN B 1 168 ? 23.359 -37.312 16.5 1 36.97 168 ASN B O 1
ATOM 2695 N N . LEU B 1 169 ? 24.328 -36.031 15.352 1 30.44 169 LEU B N 1
ATOM 2696 C CA . LEU B 1 169 ? 25.391 -36.969 15.102 1 30.44 169 LEU B CA 1
ATOM 2697 C C . LEU B 1 169 ? 26.562 -36.75 16.062 1 30.44 169 LEU B C 1
ATOM 2699 O O . LEU B 1 169 ? 27.328 -35.812 15.891 1 30.44 169 LEU B O 1
ATOM 2703 N N . ARG B 1 170 ? 26.469 -36.812 17.453 1 35.59 170 ARG B N 1
ATOM 2704 C CA . ARG B 1 170 ? 27.578 -37.219 18.312 1 35.59 170 ARG B CA 1
ATOM 2705 C C . ARG B 1 170 ? 28.328 -38.406 17.734 1 35.59 170 ARG B C 1
ATOM 2707 O O . ARG B 1 170 ? 27.75 -39.469 17.547 1 35.59 170 ARG B O 1
ATOM 2714 N N . ILE B 1 171 ? 29.281 -38.125 16.828 1 31.38 171 ILE B N 1
ATOM 2715 C CA . ILE B 1 171 ? 30.375 -39 16.406 1 31.38 171 ILE B CA 1
ATOM 2716 C C . ILE B 1 171 ? 30.906 -39.781 17.609 1 31.38 171 ILE B C 1
ATOM 2718 O O . ILE B 1 171 ? 31.344 -39.156 18.594 1 31.38 171 ILE B O 1
ATOM 2722 N N . GLN B 1 172 ? 30.391 -40.875 17.953 1 30.75 172 GLN B N 1
ATOM 2723 C CA . GLN B 1 172 ? 31.047 -41.906 18.734 1 30.75 172 GLN B CA 1
ATOM 2724 C C . GLN B 1 172 ? 32.5 -42.125 18.266 1 30.75 172 GLN B C 1
ATOM 2726 O O . GLN B 1 172 ? 33.062 -43.188 18.406 1 30.75 172 GLN B O 1
ATOM 2731 N N . SER B 1 173 ? 33.219 -41 17.781 1 24.67 173 SER B N 1
ATOM 2732 C CA . SER B 1 173 ? 34.625 -41.312 17.922 1 24.67 173 SER B CA 1
ATOM 2733 C C . SER B 1 173 ? 35.094 -41.094 19.344 1 24.67 173 SER B C 1
ATOM 2735 O O . SER B 1 173 ? 34.531 -40.281 20.078 1 24.67 173 SER B O 1
#

InterPro domains:
  IPR001509 NAD-dependent epimerase/dehydratase [PF01370] (3-81)
  IPR036291 NAD(P)-binding domain superfamily [SSF51735] (3-161)
  IPR050425 NAD(P)-dependent dehydratase-like [PTHR10366] (3-145)

Secondary structure (DSSP, 8-state):
--HHHHHHHHHHHHTTGGGEEEEE-EEESS-SSSS--TTTHHHHHHHHTS-SEE-S-EEEEEEHHHHHHHHHHHHH-TT--EEEEE-SEEEEHHHHHHHHHHH-TTS----EES-TTSPPPPPPP---HHHHHTT--PPPHHHHHHHHHHHHHHTTSSPPP----GGG-----/--HHHHHHHHHHHHTTGGGEEEEE-EEESS-SSSS--TTTHHHHHHHHTS-SSB-S-EEEEEEHHHHHHHHHHHHH-TT--EEEEE-SEEEEHHHHHHHHHHH-TTS----SBS-TTSPPPPPPP---HHHHHTT--PPPHHHHHHHHHHHHHHTTSSPPP----GGG-----

Solvent-accessible surface area (backbone atoms only — not comparable to full-atom values): 19732 Å² total; per-residue (Å²): 129,56,71,36,43,46,49,44,46,49,52,33,46,73,69,48,49,70,46,46,45,67,43,65,44,45,52,41,24,64,74,89,53,97,60,87,46,83,70,46,44,65,61,51,30,32,48,70,50,77,33,74,45,34,60,78,42,59,49,41,33,24,30,42,68,50,49,34,49,49,51,52,48,48,72,71,33,86,85,52,65,47,77,40,57,41,42,64,46,56,38,30,42,66,57,53,40,51,53,46,39,71,76,42,62,88,40,53,55,29,87,42,55,68,51,73,87,50,79,77,53,71,54,70,46,62,62,44,56,72,50,40,72,68,64,54,77,69,60,53,64,71,56,23,52,51,41,24,52,53,37,34,37,73,72,66,77,34,87,72,79,75,73,76,72,65,74,76,66,72,70,88,115,129,54,71,36,44,47,48,44,47,50,52,31,47,73,68,48,50,71,46,45,44,68,44,65,43,46,52,41,23,64,73,90,52,98,61,87,47,83,69,46,44,64,61,50,30,33,47,72,50,76,34,74,46,35,60,77,44,59,47,42,33,24,28,41,68,48,50,33,48,49,51,52,47,47,72,69,32,87,84,52,64,46,78,40,57,41,41,64,48,59,37,29,41,67,56,53,42,50,53,46,40,70,77,43,64,87,40,54,54,30,88,40,54,69,51,73,86,52,78,77,52,71,54,69,46,60,62,41,56,72,50,40,74,66,64,54,77,69,59,54,65,70,56,22,52,50,40,25,52,54,36,34,37,73,72,65,77,33,87,72,79,75,73,75,72,62,73,76,66,74,70,87,115

pLDDT: mean 87.44, std 16.6, range [24.52, 98.81]

Radius of gyration: 23.72 Å; Cα contacts (8 Å, |Δi|>4): 565; chains: 2; bounding box: 58×77×82 Å